Protein AF-A0A4V3GLX7-F1 (afdb_monomer)

Mean predicted aligned error: 15.43 Å

Organism: NCBI:txid1539049

Secondary structure (DSSP, 8-state):
-------------------------------PPP--------------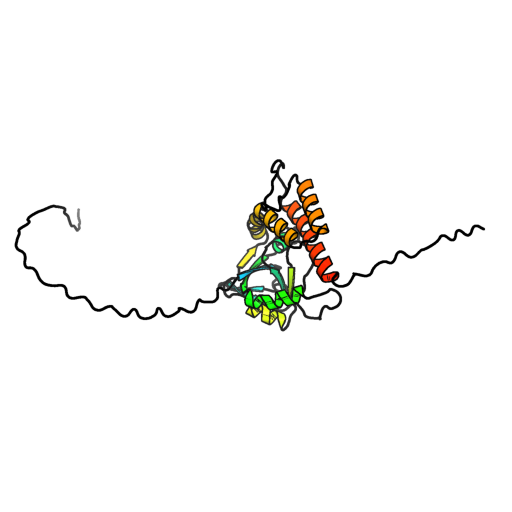---EEEEEEEE-SSTTT-SEEE-TT-PEEE-SS-EEEEESSSHHHHHHHTSTT---EEEEEEEEHHHHHHHHHHHHT--TTS--TTS-EE--TTSSS-EEEE-TTHHHHHHHHHBPTT--EEEEHHHHHHHHHHHHTSHHHHHHHHHHHHTT--HHHHHHHHHHHHHTT--EETTTTEE-----SS--HHHHHHHHHHHHHHHHHHHHHHSS-----------------

pLDDT: mean 72.89, std 21.92, range [29.55, 97.44]

Radius of gyration: 33.25 Å; Cα contacts (8 Å, |Δi|>4): 356; chains: 1; bounding box: 129×90×66 Å

Sequence (277 aa):
MQQHAHAAAGGESRSVADAVSRQRGGIAVQRRAPVAQMAPLALVPSTPVVQLLKIYRVQDNDAEKKRLTISDTGDVTVNKGPLNISIGVPDHALYYAAGARGNFDVVEFEVDDDKYKEIAEAVASQSDKERAEGTPTFNDATKPGHKIEIPEGPWLEKFKAAIVAGTGKVTGGPAFAEKAGAIAFSEKAVLSFVSQIFDFGDKAADRQVAKALKENGLEYDEDSGKFVNESATKVDWKELKARLWQIHNNYIDKNLRGAEGGGKVDKKHASKKKDKK

Solvent-accessible surface area (backbone atoms only — not comparable to full-atom values): 16941 Å² total; per-residue (Å²): 135,88,80,90,81,91,80,91,83,83,91,81,88,90,80,84,88,87,86,87,83,88,86,88,88,81,94,76,82,92,75,82,77,80,83,77,79,77,73,79,78,74,80,72,78,76,71,80,82,78,51,73,39,43,36,35,27,71,35,55,74,51,74,90,65,34,45,64,47,65,48,97,70,8,35,72,43,78,43,87,63,66,46,62,37,24,51,74,51,62,50,36,48,38,60,56,30,69,37,95,86,56,80,29,34,35,39,36,32,36,26,35,39,82,58,39,42,63,57,54,50,55,38,69,70,40,33,81,89,69,61,63,86,78,54,48,37,79,50,61,65,92,48,50,49,58,32,35,34,35,31,64,58,73,63,39,54,48,52,57,74,16,49,44,78,47,46,31,43,80,35,53,14,64,65,41,26,59,60,50,43,62,53,61,41,26,71,69,43,43,50,56,49,51,52,58,53,51,74,68,72,45,71,70,52,44,52,51,49,54,50,56,36,46,78,52,46,34,43,77,38,81,92,78,70,41,76,77,40,81,84,38,79,79,66,59,43,58,62,52,45,54,54,50,34,49,48,48,29,51,50,52,49,48,53,39,58,42,84,74,67,92,69,80,78,75,89,72,82,87,76,86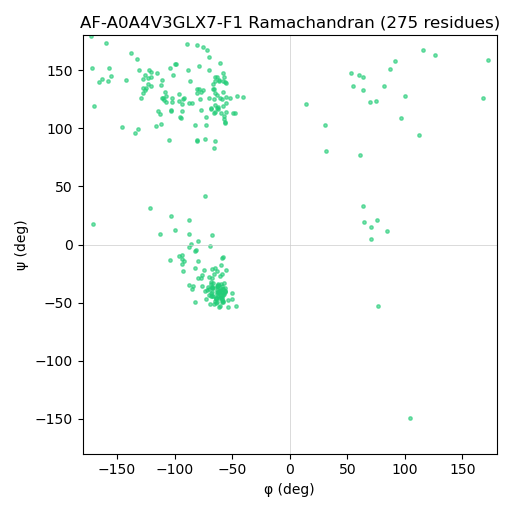,80,85,82,87,131

Foldseek 3Di:
DDDDDDDDDYDDDDDDDDDDDDDDDDDDDDDDDDDPDDDPDPPPPPDPDFDKKKKKDWFDPPPVGDQWDADPLRFIDGHDWKDKIFIRACQQVLVVLVDPPDWIKMKMFIFGCVLCVVLVVQALQAAPVPDDPQHKYQDDLLGFGRMIIHGPDPRVVSRSVRTDGSGIDIDISVRCNVVRVCVCLDPVNLLVLLLVQVVLVDPVLVVQLQVLQVVQVWHADNVVSDTDGPPGDDGRSSVSSSSNSNSSSVSSNCVSHPPDDPDPPPPDDDDDDDDDD

Structure (mmCIF, N/CA/C/O backbone):
data_AF-A0A4V3GLX7-F1
#
_entry.id   AF-A0A4V3GLX7-F1
#
loop_
_atom_site.group_PDB
_atom_site.id
_atom_site.type_symbol
_atom_site.label_atom_id
_atom_site.label_alt_id
_atom_site.label_comp_id
_atom_site.label_asym_id
_atom_site.label_entity_id
_atom_site.label_seq_id
_atom_site.pdbx_PDB_ins_code
_atom_site.Cartn_x
_atom_site.Cartn_y
_atom_site.Cartn_z
_atom_site.occupancy
_atom_site.B_iso_or_equiv
_atom_site.auth_seq_id
_atom_site.auth_comp_id
_atom_site.auth_asym_id
_atom_site.auth_atom_id
_atom_site.pdbx_PDB_model_num
ATOM 1 N N . MET A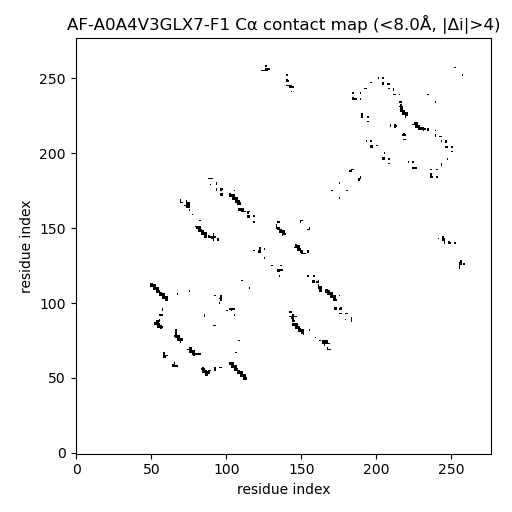 1 1 ? -50.436 -62.211 8.202 1.00 38.94 1 MET A N 1
ATOM 2 C CA . MET A 1 1 ? -50.549 -61.201 9.275 1.00 38.94 1 MET A CA 1
ATOM 3 C C . MET A 1 1 ? -49.968 -59.909 8.705 1.00 38.94 1 MET A C 1
ATOM 5 O O . MET A 1 1 ? -48.786 -59.905 8.415 1.00 38.94 1 MET A O 1
ATOM 9 N N . GLN A 1 2 ? -50.804 -59.040 8.114 1.00 35.97 2 GLN A N 1
ATOM 10 C CA . GLN A 1 2 ? -51.507 -57.907 8.767 1.00 35.97 2 GLN A CA 1
ATOM 11 C C . GLN A 1 2 ? -50.522 -56.742 9.052 1.00 35.97 2 GLN A C 1
ATOM 13 O O . GLN A 1 2 ? -49.533 -57.005 9.715 1.00 35.97 2 GLN A O 1
ATOM 18 N N . GLN A 1 3 ? -50.659 -55.476 8.612 1.00 37.22 3 GLN A N 1
ATOM 19 C CA . GLN A 1 3 ? -51.726 -54.645 7.999 1.00 37.22 3 GLN A CA 1
ATOM 20 C C . GLN A 1 3 ? -51.088 -53.370 7.351 1.00 37.22 3 GLN A C 1
ATOM 22 O O . GLN A 1 3 ? -50.053 -52.935 7.839 1.00 37.22 3 GLN A O 1
ATOM 27 N N . HIS A 1 4 ? -51.576 -52.896 6.182 1.00 33.69 4 HIS A N 1
ATOM 28 C CA . HIS A 1 4 ? -52.267 -51.598 5.874 1.00 33.69 4 HIS A CA 1
ATOM 29 C C . HIS A 1 4 ? -51.466 -50.276 6.077 1.00 33.69 4 HIS A C 1
ATOM 31 O O . HIS A 1 4 ? -50.718 -50.176 7.032 1.00 33.69 4 HIS A O 1
ATOM 37 N N . ALA A 1 5 ? -51.575 -49.184 5.290 1.00 39.84 5 ALA A N 1
ATOM 38 C CA . ALA A 1 5 ? -52.533 -48.721 4.266 1.00 39.84 5 ALA A CA 1
ATOM 39 C C . ALA A 1 5 ? -52.044 -47.433 3.520 1.00 39.84 5 ALA A C 1
ATOM 41 O O . ALA A 1 5 ? -51.372 -46.619 4.139 1.00 39.84 5 ALA A O 1
ATOM 42 N N . HIS A 1 6 ? -52.500 -47.273 2.254 1.00 35.28 6 HIS A N 1
ATOM 43 C CA . HIS A 1 6 ? -53.038 -46.084 1.512 1.00 35.28 6 HIS A CA 1
ATOM 44 C C . HIS A 1 6 ? -52.270 -44.735 1.405 1.00 35.28 6 HIS A C 1
ATOM 46 O O . HIS A 1 6 ? -51.604 -44.337 2.343 1.00 35.28 6 HIS A O 1
ATOM 52 N N . ALA A 1 7 ? -52.337 -43.913 0.332 1.00 33.16 7 ALA A N 1
ATOM 53 C CA . ALA A 1 7 ? -53.186 -43.745 -0.882 1.00 33.16 7 ALA A CA 1
ATOM 54 C C . ALA A 1 7 ? -52.382 -42.951 -1.972 1.00 33.16 7 ALA A C 1
ATOM 56 O O . ALA A 1 7 ? -51.519 -42.168 -1.593 1.00 33.16 7 ALA A O 1
ATOM 57 N N . ALA A 1 8 ? -52.425 -43.238 -3.293 1.00 34.62 8 ALA A N 1
ATOM 58 C CA . ALA A 1 8 ? -53.364 -42.817 -4.381 1.00 34.62 8 ALA A CA 1
ATOM 59 C C . ALA A 1 8 ? -53.538 -41.277 -4.536 1.00 34.62 8 ALA A C 1
ATOM 61 O O . ALA A 1 8 ? -53.683 -40.610 -3.523 1.00 34.62 8 ALA A O 1
ATOM 62 N N . ALA A 1 9 ? -53.554 -40.606 -5.705 1.00 33.78 9 ALA A N 1
ATOM 63 C CA . ALA A 1 9 ? -53.923 -40.922 -7.104 1.00 33.78 9 ALA A CA 1
ATOM 64 C C . ALA A 1 9 ? -53.190 -39.948 -8.088 1.00 33.78 9 ALA A C 1
ATOM 66 O O . ALA A 1 9 ? -52.759 -38.887 -7.650 1.00 33.78 9 ALA A O 1
ATOM 67 N N . GLY A 1 10 ? -52.863 -40.280 -9.351 1.00 30.50 10 GLY A N 1
ATOM 68 C CA . GLY A 1 10 ? -53.732 -40.334 -10.558 1.00 30.50 10 GLY A CA 1
ATOM 69 C C . GLY A 1 10 ? -53.600 -39.010 -11.352 1.00 30.50 10 GLY A C 1
ATOM 70 O O . GLY A 1 10 ? -53.900 -37.970 -10.786 1.00 30.50 10 GLY A O 1
ATOM 71 N N . GLY A 1 11 ? -52.970 -38.923 -12.539 1.00 29.55 11 GLY A N 1
ATOM 72 C CA . GLY A 1 11 ? -53.444 -39.376 -13.873 1.00 29.55 11 GLY A CA 1
ATOM 73 C C . GLY A 1 11 ? -54.389 -38.310 -14.478 1.00 29.55 11 GLY A C 1
ATOM 74 O O . GLY A 1 11 ? -55.203 -37.787 -13.737 1.00 29.55 11 GLY A O 1
ATOM 75 N N . GLU A 1 12 ? -54.413 -37.854 -15.735 1.00 32.44 12 GLU A N 1
ATOM 76 C CA . GLU A 1 12 ? -53.854 -38.154 -17.066 1.00 32.44 12 GLU A CA 1
ATOM 77 C C . GLU A 1 12 ? -54.117 -36.876 -17.925 1.00 32.44 12 GLU A C 1
ATOM 79 O O . GLU A 1 12 ? -55.068 -36.147 -17.662 1.00 32.44 12 GLU A O 1
ATOM 84 N N . SER A 1 13 ? -53.207 -36.397 -18.779 1.00 36.03 13 SER A N 1
ATOM 85 C CA . SER A 1 13 ? -53.064 -36.660 -20.231 1.00 36.03 13 SER A CA 1
ATOM 86 C C . SER A 1 13 ? -54.207 -36.202 -21.169 1.00 36.03 13 SER A C 1
ATOM 88 O O . SER A 1 13 ? -55.345 -36.625 -21.014 1.00 36.03 13 SER A O 1
ATOM 90 N N . ARG A 1 14 ? -53.786 -35.542 -22.274 1.00 32.75 14 ARG A N 1
ATOM 91 C CA . ARG A 1 14 ? -54.417 -35.380 -23.619 1.00 32.75 14 ARG A CA 1
ATOM 92 C C . ARG A 1 14 ? -55.399 -34.211 -23.820 1.00 32.75 14 ARG A C 1
ATOM 94 O O . ARG A 1 14 ? -56.139 -33.868 -22.920 1.00 32.75 14 ARG A O 1
ATOM 101 N N . SER A 1 15 ? -55.587 -33.621 -25.005 1.00 37.00 15 SER A N 1
ATOM 102 C CA . SER A 1 15 ? -54.815 -33.369 -26.242 1.00 37.00 15 SER A CA 1
ATOM 103 C C . SER A 1 15 ? -55.844 -32.887 -27.284 1.00 37.00 15 SER A C 1
ATOM 105 O O . SER A 1 15 ? -56.762 -33.643 -27.574 1.00 37.00 15 SER A O 1
ATOM 107 N N . VAL A 1 16 ? -55.587 -31.721 -27.893 1.00 34.88 16 VAL A N 1
ATOM 108 C CA . VAL A 1 16 ? -55.848 -31.355 -29.308 1.00 34.88 16 VAL A CA 1
ATOM 109 C C . VAL A 1 16 ? -57.300 -31.177 -29.811 1.00 34.88 16 VAL A C 1
ATOM 111 O O . VAL A 1 16 ? -58.060 -32.132 -29.860 1.00 34.88 16 VAL A O 1
ATOM 114 N N . ALA A 1 17 ? -57.533 -29.958 -30.342 1.00 32.88 17 ALA A N 1
ATOM 115 C CA . ALA A 1 17 ? -58.449 -29.519 -31.421 1.00 32.88 17 ALA A CA 1
ATOM 116 C C . ALA A 1 17 ? -59.965 -29.769 -31.230 1.00 32.88 17 ALA A C 1
ATOM 118 O O . ALA A 1 17 ? -60.384 -30.737 -30.624 1.00 32.88 17 ALA A O 1
ATOM 119 N N . ASP A 1 18 ? -60.889 -28.928 -31.688 1.00 35.81 18 ASP A N 1
ATOM 120 C CA . ASP A 1 18 ? -60.954 -28.210 -32.958 1.00 35.81 18 ASP A CA 1
ATOM 121 C C . ASP A 1 18 ? -62.137 -27.213 -32.926 1.00 35.81 18 ASP A C 1
ATOM 123 O O . ASP A 1 18 ? -62.923 -27.212 -31.978 1.00 35.81 18 ASP A O 1
ATOM 127 N N . ALA A 1 19 ? -62.307 -26.478 -34.029 1.00 32.53 19 ALA A N 1
ATOM 128 C CA . ALA A 1 19 ? -63.546 -25.856 -34.530 1.00 32.53 19 ALA A CA 1
ATOM 129 C C . ALA A 1 19 ? -63.650 -24.313 -34.535 1.00 32.53 19 ALA A C 1
ATOM 131 O O . ALA A 1 19 ? -64.113 -23.634 -33.620 1.00 32.53 19 ALA A O 1
ATOM 132 N N . VAL A 1 20 ? -63.298 -23.808 -35.717 1.00 38.19 20 VAL A N 1
ATOM 133 C CA . VAL A 1 20 ? -63.614 -22.527 -36.361 1.00 38.19 20 VAL A CA 1
ATOM 134 C C . VAL A 1 20 ? -65.119 -22.371 -36.644 1.00 38.19 20 VAL A C 1
ATOM 136 O O . VAL A 1 20 ? -65.740 -23.304 -37.144 1.00 38.19 20 VAL A O 1
ATOM 139 N N . SER A 1 21 ? -65.674 -21.156 -36.519 1.00 36.16 21 SER A N 1
ATOM 140 C CA . SER A 1 21 ? -66.692 -20.676 -37.473 1.00 36.16 21 SER A CA 1
ATOM 141 C C . SER A 1 21 ? -66.776 -19.144 -37.566 1.00 36.16 21 SER A C 1
ATOM 143 O O . SER A 1 21 ? -66.558 -18.413 -36.607 1.00 36.16 21 SER A O 1
ATOM 145 N N . ARG A 1 22 ? -67.051 -18.705 -38.796 1.00 36.00 22 ARG A N 1
ATOM 146 C CA . ARG A 1 22 ? -67.051 -17.354 -39.393 1.00 36.00 22 ARG A CA 1
ATOM 147 C C . ARG A 1 22 ? -68.260 -16.533 -38.866 1.00 36.00 22 ARG A C 1
ATOM 149 O O . ARG A 1 22 ? -69.187 -17.121 -38.335 1.00 36.00 22 ARG A O 1
ATOM 156 N N . GLN A 1 23 ? -68.416 -15.212 -39.019 1.00 34.69 23 GLN A N 1
ATOM 157 C CA . GLN A 1 23 ? -68.341 -14.414 -40.248 1.00 34.69 23 GLN A CA 1
ATOM 158 C C . GLN A 1 23 ? -68.786 -12.946 -39.959 1.00 34.69 23 GLN A C 1
ATOM 160 O O . GLN A 1 23 ? -69.626 -12.728 -39.092 1.00 34.69 23 GLN A O 1
ATOM 165 N N . ARG A 1 24 ? -68.359 -12.019 -40.838 1.00 32.38 24 ARG A N 1
ATOM 166 C CA . ARG A 1 24 ? -68.982 -10.734 -41.271 1.00 32.38 24 ARG A CA 1
ATOM 167 C C . ARG A 1 24 ? -68.484 -9.419 -40.661 1.00 32.38 24 ARG A C 1
ATOM 169 O O . ARG A 1 24 ? -68.398 -9.235 -39.458 1.00 32.38 24 ARG A O 1
ATOM 176 N N . GLY A 1 25 ? -68.158 -8.510 -41.583 1.00 31.38 25 GLY A N 1
ATOM 177 C CA . GLY A 1 25 ? -67.563 -7.207 -41.332 1.00 31.38 25 GLY A CA 1
ATOM 178 C C . GLY A 1 25 ? -68.557 -6.074 -41.097 1.00 31.38 25 GLY A C 1
ATOM 179 O O . GLY A 1 25 ? -69.762 -6.205 -41.297 1.00 31.38 25 GLY A O 1
ATOM 180 N N . GLY A 1 26 ? -67.980 -4.938 -40.722 1.00 30.39 26 GLY A N 1
ATOM 181 C CA . GLY A 1 26 ? -68.617 -3.636 -40.594 1.00 30.39 26 GLY A CA 1
ATOM 182 C C . GLY A 1 26 ? -67.525 -2.590 -40.379 1.00 30.39 26 GLY A C 1
ATOM 183 O O . GLY A 1 26 ? -66.739 -2.690 -39.443 1.00 30.39 26 GLY A O 1
ATOM 184 N N . ILE A 1 27 ? -67.431 -1.635 -41.298 1.00 40.31 27 ILE A N 1
ATOM 185 C CA . ILE A 1 27 ? -66.492 -0.510 -41.272 1.00 40.31 27 ILE A CA 1
ATOM 186 C C . ILE A 1 27 ? -66.910 0.448 -40.146 1.00 40.31 27 ILE A C 1
ATOM 188 O O . ILE A 1 27 ? -68.046 0.914 -40.146 1.00 40.31 27 ILE A O 1
ATOM 192 N N . ALA A 1 28 ? -66.001 0.786 -39.225 1.00 34.62 28 ALA A N 1
ATOM 193 C CA . ALA A 1 28 ? -66.187 1.892 -38.282 1.00 34.62 28 ALA A CA 1
ATOM 194 C C . ALA A 1 28 ? -64.856 2.606 -37.971 1.00 34.62 28 ALA A C 1
ATOM 196 O O . ALA A 1 28 ? -64.016 2.129 -37.216 1.00 34.62 28 ALA A O 1
ATOM 197 N N . VAL A 1 29 ? -64.697 3.746 -38.644 1.00 35.97 29 VAL A N 1
ATOM 198 C CA . VAL A 1 29 ? -64.038 5.010 -38.272 1.00 35.97 29 VAL A CA 1
ATOM 199 C C . VAL A 1 29 ? -63.120 5.011 -37.034 1.00 35.97 29 VAL A C 1
ATOM 201 O O . VAL A 1 29 ? -63.549 4.823 -35.898 1.00 35.97 29 VAL A O 1
ATOM 204 N N . GLN A 1 30 ? -61.856 5.373 -37.288 1.00 44.19 30 GLN A N 1
ATOM 205 C CA . GLN A 1 30 ? -60.816 5.713 -36.314 1.00 44.19 30 GLN A CA 1
ATOM 206 C C . GLN A 1 30 ? -61.311 6.670 -35.217 1.00 44.19 30 GLN A C 1
ATOM 208 O O . GLN A 1 30 ? -61.754 7.784 -35.498 1.00 44.19 30 GLN A O 1
ATOM 213 N N . ARG A 1 31 ? -61.098 6.292 -33.954 1.00 36.47 31 ARG A N 1
ATOM 214 C CA . ARG A 1 31 ? -60.978 7.234 -32.835 1.00 36.47 31 ARG A CA 1
ATOM 215 C C . ARG A 1 31 ? -59.555 7.145 -32.296 1.00 36.47 31 ARG A C 1
ATOM 217 O O . ARG A 1 31 ? -59.139 6.095 -31.818 1.00 36.47 31 ARG A O 1
ATOM 224 N N . ARG A 1 32 ? -58.800 8.240 -32.426 1.00 38.03 32 ARG A N 1
ATOM 225 C CA . ARG A 1 32 ? -57.478 8.400 -31.806 1.00 38.03 32 ARG A CA 1
ATOM 226 C C . ARG A 1 32 ? -57.624 8.249 -30.290 1.00 38.03 32 ARG A C 1
ATOM 228 O O . ARG A 1 32 ? -58.422 8.962 -29.685 1.00 38.03 32 ARG A O 1
ATOM 235 N N . ALA A 1 33 ? -56.857 7.338 -29.698 1.00 37.16 33 ALA A N 1
ATOM 236 C CA . ALA A 1 33 ? -56.659 7.307 -28.256 1.00 37.16 33 ALA A CA 1
ATOM 237 C C . ALA A 1 33 ? -55.917 8.587 -27.811 1.00 37.16 33 ALA A C 1
ATOM 239 O O . ALA A 1 33 ? -55.069 9.082 -28.564 1.00 37.16 33 ALA A O 1
ATOM 240 N N . PRO A 1 34 ? -56.230 9.150 -26.632 1.00 40.28 34 PRO A N 1
ATOM 241 C CA . PRO A 1 34 ? -55.536 10.323 -26.121 1.00 40.28 34 PRO A CA 1
ATOM 242 C C . PRO A 1 34 ? -54.078 9.981 -25.797 1.00 40.28 34 PRO A C 1
ATOM 244 O O . PRO A 1 34 ? -53.778 8.923 -25.246 1.00 40.28 34 PRO A O 1
ATOM 247 N N . VAL A 1 35 ? -53.177 10.897 -26.152 1.00 40.00 35 VAL A N 1
ATOM 248 C CA . VAL A 1 35 ? -51.758 10.852 -25.787 1.00 40.00 35 VAL A CA 1
ATOM 249 C C . VAL A 1 35 ? -51.673 10.853 -24.263 1.00 40.00 35 VAL A C 1
ATOM 251 O O . VAL A 1 35 ? -52.041 11.837 -23.623 1.00 40.00 35 VAL A O 1
ATOM 254 N N . ALA A 1 36 ? -51.216 9.746 -23.679 1.00 40.59 36 ALA A N 1
ATOM 255 C CA . ALA A 1 36 ? -50.865 9.710 -22.271 1.00 40.59 36 ALA A CA 1
ATOM 256 C C . ALA A 1 36 ? -49.716 10.703 -22.046 1.00 40.59 36 ALA A C 1
ATOM 258 O O . ALA A 1 36 ? -48.633 10.548 -22.612 1.00 40.59 36 ALA A O 1
ATOM 259 N N . GLN A 1 37 ? -49.968 11.743 -21.249 1.00 37.56 37 GLN A N 1
ATOM 260 C CA . GLN A 1 37 ? -48.925 12.594 -20.687 1.00 37.56 37 GLN A CA 1
ATOM 261 C C . GLN A 1 37 ? -47.960 11.692 -19.912 1.00 37.56 37 GLN A C 1
ATOM 263 O O . GLN A 1 37 ? -48.294 11.193 -18.839 1.00 37.56 37 GLN A O 1
ATOM 268 N N . MET A 1 38 ? -46.775 11.447 -20.474 1.00 36.50 38 MET A N 1
ATOM 269 C CA . MET A 1 38 ? -45.684 10.837 -19.726 1.00 36.50 38 MET A CA 1
ATOM 270 C C . MET A 1 38 ? -45.288 11.820 -18.628 1.00 36.50 38 MET A C 1
ATOM 272 O O . MET A 1 38 ? -44.825 12.926 -18.910 1.00 36.50 38 MET A O 1
ATOM 276 N N . ALA A 1 39 ? -45.512 11.424 -17.377 1.00 42.69 39 ALA A N 1
ATOM 277 C CA . ALA A 1 39 ? -44.93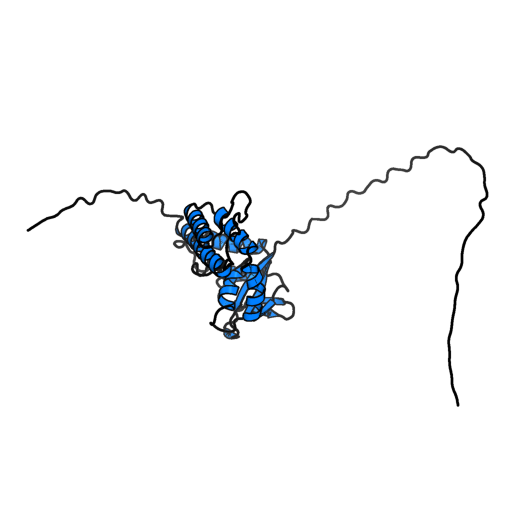8 12.112 -16.235 1.00 42.69 39 ALA A CA 1
ATOM 278 C C . ALA A 1 39 ? -43.407 12.163 -16.407 1.00 42.69 39 ALA A C 1
ATOM 280 O O . ALA A 1 39 ? -42.822 11.171 -16.859 1.00 42.69 39 ALA A O 1
ATOM 281 N N . PRO A 1 40 ? -42.743 13.285 -16.080 1.00 40.81 40 PRO A N 1
ATOM 282 C CA . PRO A 1 40 ? -41.292 13.332 -16.113 1.00 40.81 40 PRO A CA 1
ATOM 283 C C . PRO A 1 40 ? -40.752 12.286 -15.134 1.00 40.81 40 PRO A C 1
ATOM 285 O O . PRO A 1 40 ? -41.141 12.261 -13.966 1.00 40.81 40 PRO A O 1
ATOM 288 N N . LEU A 1 41 ? -39.877 11.409 -15.635 1.00 40.69 41 LEU A N 1
ATOM 289 C CA . LEU A 1 41 ? -39.054 10.530 -14.812 1.00 40.69 41 LEU A CA 1
ATOM 290 C C . LEU A 1 41 ? -38.391 11.398 -13.743 1.00 40.69 41 LEU A C 1
ATOM 292 O O . LEU A 1 41 ? -37.589 12.276 -14.064 1.00 40.69 41 LEU A O 1
ATOM 296 N N . ALA A 1 42 ? -38.768 11.184 -12.483 1.00 47.38 42 ALA A N 1
ATOM 297 C CA . ALA A 1 42 ? -38.068 11.787 -11.367 1.00 47.38 42 ALA A CA 1
ATOM 298 C C . ALA A 1 42 ? -36.596 11.380 -11.488 1.00 47.38 42 ALA A C 1
ATOM 300 O O . ALA A 1 42 ? -36.289 10.187 -11.555 1.00 47.38 42 ALA A O 1
ATOM 301 N N . LEU A 1 43 ? -35.704 12.371 -11.571 1.00 41.59 43 LEU A N 1
ATOM 302 C CA . LEU A 1 43 ? -34.270 12.152 -11.451 1.00 41.59 43 LEU A CA 1
ATOM 303 C C . LEU A 1 43 ? -34.054 11.451 -10.107 1.00 41.59 43 LEU A C 1
ATOM 305 O O . LEU A 1 43 ? -34.175 12.073 -9.052 1.00 41.59 43 LEU A O 1
ATOM 309 N N . VAL A 1 44 ? -33.790 10.146 -10.138 1.00 49.62 44 VAL A N 1
ATOM 310 C CA . VAL A 1 44 ? -33.252 9.447 -8.976 1.00 49.62 44 VAL A CA 1
ATOM 311 C C . VAL A 1 44 ? -31.902 10.118 -8.725 1.00 49.62 44 VAL A C 1
ATOM 313 O O . VAL A 1 44 ? -31.077 10.112 -9.644 1.00 49.62 44 VAL A O 1
ATOM 316 N N . PRO A 1 45 ? -31.666 10.765 -7.570 1.00 45.16 45 PRO A N 1
ATOM 317 C CA . PRO A 1 45 ? -30.348 11.305 -7.290 1.00 45.16 45 PRO A CA 1
ATOM 318 C C . PRO A 1 45 ? -29.373 10.131 -7.349 1.00 45.16 45 PRO A C 1
ATOM 320 O O . PRO A 1 45 ? -29.540 9.143 -6.634 1.00 45.16 45 PRO A O 1
ATOM 323 N N . SER A 1 46 ? -28.408 10.204 -8.264 1.00 53.50 46 SER A N 1
ATOM 324 C CA . SER A 1 46 ? -27.324 9.236 -8.350 1.00 53.50 46 SER A CA 1
ATOM 325 C C . SER A 1 46 ? -26.626 9.223 -6.998 1.00 53.50 46 SER A C 1
ATOM 327 O O . SER A 1 46 ? -26.013 10.222 -6.619 1.00 53.50 46 SER A O 1
ATOM 329 N N . THR A 1 47 ? -26.760 8.127 -6.252 1.00 52.38 47 THR A N 1
ATOM 330 C CA . THR A 1 47 ? -25.990 7.914 -5.029 1.00 52.38 47 THR A CA 1
ATOM 331 C C . THR A 1 47 ? -24.517 8.127 -5.382 1.00 52.38 47 THR A C 1
ATOM 333 O O . THR A 1 47 ? -24.064 7.519 -6.359 1.00 52.38 47 THR A O 1
ATOM 336 N N . PRO A 1 48 ? -23.776 9.003 -4.681 1.00 57.03 48 PRO A N 1
ATOM 337 C CA . PRO A 1 48 ? -22.355 9.167 -4.951 1.00 57.03 48 PRO A CA 1
ATOM 338 C C . PRO A 1 48 ? -21.682 7.796 -4.844 1.00 57.03 48 PRO A C 1
ATOM 340 O O . PRO A 1 48 ? -21.889 7.063 -3.875 1.00 57.03 48 PRO A O 1
ATOM 343 N N . VAL A 1 49 ? -20.949 7.416 -5.890 1.00 61.19 49 VAL A N 1
ATOM 344 C CA . VAL A 1 49 ? -20.181 6.171 -5.903 1.00 61.19 49 VAL A CA 1
ATOM 345 C C . VAL A 1 49 ? -18.996 6.387 -4.974 1.00 61.19 49 VAL A C 1
ATOM 347 O O . VAL A 1 49 ? -18.048 7.074 -5.342 1.00 61.19 49 VAL A O 1
ATOM 350 N N . VAL A 1 50 ? -19.072 5.830 -3.768 1.00 70.31 50 VAL A N 1
ATOM 351 C CA . VAL A 1 50 ? -17.955 5.844 -2.822 1.00 70.31 50 VAL A CA 1
ATOM 352 C C . VAL A 1 50 ? -16.853 4.953 -3.389 1.00 70.31 50 VAL A C 1
ATOM 354 O O . VAL A 1 50 ? -17.061 3.753 -3.585 1.00 70.31 50 VAL A O 1
ATOM 357 N N . GLN A 1 51 ? -15.693 5.537 -3.683 1.00 83.75 51 GLN A N 1
ATOM 358 C CA . GLN A 1 51 ? -14.499 4.765 -4.010 1.00 83.75 51 GLN A CA 1
ATOM 359 C C . GLN A 1 51 ? -13.881 4.249 -2.711 1.00 83.75 51 GLN A C 1
ATOM 361 O O . GLN A 1 51 ? -13.774 4.979 -1.727 1.00 83.75 51 GLN A O 1
ATOM 366 N N . LEU A 1 52 ? -13.516 2.968 -2.697 1.00 90.56 52 LEU A N 1
ATOM 367 C CA . LEU A 1 52 ? -12.990 2.302 -1.511 1.00 90.56 52 LEU A CA 1
ATOM 368 C C . LEU A 1 52 ? -11.506 2.020 -1.699 1.00 90.56 52 LEU A C 1
ATOM 370 O O . LEU A 1 52 ? -11.102 1.349 -2.652 1.00 90.56 52 LEU A O 1
ATOM 374 N N . LEU A 1 53 ? -10.695 2.508 -0.764 1.00 90.75 53 LEU A N 1
ATOM 375 C CA . LEU A 1 53 ? -9.280 2.185 -0.696 1.00 90.75 53 LEU A CA 1
ATOM 376 C C . LEU A 1 53 ? -9.062 1.052 0.291 1.00 90.75 53 LEU A C 1
ATOM 378 O O . LEU A 1 53 ? -9.472 1.113 1.451 1.00 90.75 53 LEU A O 1
ATOM 382 N N . LYS A 1 54 ? -8.343 0.027 -0.158 1.00 93.44 54 LYS A N 1
ATOM 383 C CA . LYS A 1 54 ? -7.981 -1.085 0.707 1.00 93.44 54 LYS A CA 1
ATOM 384 C C . LYS A 1 54 ? -6.773 -0.735 1.569 1.00 93.44 54 LYS A C 1
ATOM 386 O O . LYS A 1 54 ? -5.742 -0.295 1.061 1.00 93.44 54 LYS A O 1
ATOM 391 N N . ILE A 1 55 ? -6.897 -0.974 2.866 1.00 94.56 55 ILE A N 1
ATOM 392 C CA . ILE A 1 55 ? -5.874 -0.737 3.877 1.00 94.56 55 ILE A CA 1
ATOM 393 C C . ILE A 1 55 ? -5.362 -2.068 4.413 1.00 94.56 55 ILE A C 1
ATOM 395 O O . ILE A 1 55 ? -6.122 -3.012 4.628 1.00 94.56 55 ILE A O 1
ATOM 399 N N . TYR A 1 56 ? -4.058 -2.120 4.659 1.00 93.75 56 TYR A N 1
ATOM 400 C CA . TYR A 1 56 ? -3.369 -3.250 5.259 1.00 93.75 56 TYR A CA 1
ATOM 401 C C . TYR A 1 56 ? -2.592 -2.779 6.480 1.00 93.75 56 TYR A C 1
ATOM 403 O O . TYR A 1 56 ? -1.832 -1.814 6.416 1.00 93.75 56 TYR A O 1
ATOM 411 N N . ARG A 1 57 ? -2.713 -3.490 7.595 1.00 92.50 57 ARG A N 1
ATOM 412 C CA . ARG A 1 57 ? -1.867 -3.284 8.766 1.00 92.50 57 ARG A CA 1
ATOM 413 C C . ARG A 1 57 ? -1.275 -4.604 9.218 1.00 92.50 57 ARG A C 1
ATOM 415 O O . ARG A 1 57 ? -1.997 -5.539 9.533 1.00 92.50 57 ARG A O 1
ATOM 422 N N . VAL A 1 58 ? 0.045 -4.631 9.341 1.00 90.12 58 VAL A N 1
ATOM 423 C CA . VAL A 1 58 ? 0.751 -5.696 10.055 1.00 90.12 58 VAL A CA 1
ATOM 424 C C . VAL A 1 58 ? 0.607 -5.425 11.548 1.00 90.12 58 VAL A C 1
ATOM 426 O O . VAL A 1 58 ? 0.930 -4.326 12.010 1.00 90.12 58 VAL A O 1
ATOM 429 N N . GLN A 1 59 ? 0.105 -6.397 12.299 1.00 88.50 59 GLN A N 1
ATOM 430 C CA . GLN A 1 59 ? -0.036 -6.292 13.744 1.00 88.50 59 GLN A CA 1
ATOM 431 C C . GLN A 1 59 ? 0.644 -7.452 14.459 1.00 88.50 59 GLN A C 1
ATOM 433 O O . GLN A 1 59 ? 0.673 -8.580 13.973 1.00 88.50 59 GLN A O 1
ATOM 438 N N . ASP A 1 60 ? 1.183 -7.143 15.633 1.00 83.19 60 ASP A N 1
ATOM 439 C CA . ASP A 1 60 ? 1.685 -8.139 16.570 1.00 83.19 60 ASP A CA 1
ATOM 440 C C . ASP A 1 60 ? 0.514 -8.927 17.175 1.00 83.19 60 ASP A C 1
ATOM 442 O O . ASP A 1 60 ? -0.596 -8.406 17.337 1.00 83.19 60 ASP A O 1
ATOM 446 N N . ASN A 1 61 ? 0.775 -10.183 17.519 1.00 76.81 61 ASN A N 1
ATOM 447 C CA . ASN A 1 61 ? -0.193 -11.039 18.191 1.00 76.81 61 ASN A CA 1
ATOM 448 C C . ASN A 1 61 ? -0.270 -10.742 19.696 1.00 76.81 61 ASN A C 1
ATOM 450 O O . ASN A 1 61 ? -1.251 -11.122 20.337 1.00 76.81 61 ASN A O 1
ATOM 454 N N . ASP A 1 62 ? 0.704 -10.007 20.239 1.00 82.56 62 ASP A N 1
ATOM 455 C CA . ASP A 1 62 ? 0.671 -9.423 21.578 1.00 82.56 62 ASP A CA 1
ATOM 456 C C . ASP A 1 62 ? -0.468 -8.396 21.719 1.00 82.56 62 ASP A C 1
ATOM 458 O O . ASP A 1 62 ? -0.490 -7.355 21.054 1.00 82.56 62 ASP A O 1
ATOM 462 N N . ALA A 1 63 ? -1.412 -8.686 22.619 1.00 80.62 63 ALA A N 1
ATOM 463 C CA . ALA A 1 63 ? -2.605 -7.881 22.854 1.00 80.62 63 ALA A CA 1
ATOM 464 C C . ALA A 1 63 ? -2.293 -6.424 23.238 1.00 80.62 63 ALA A C 1
ATOM 466 O O . ALA A 1 63 ? -3.024 -5.526 22.823 1.00 80.62 63 ALA A O 1
ATOM 467 N N . GLU A 1 64 ? -1.196 -6.159 23.955 1.00 82.19 64 GLU A N 1
ATOM 468 C CA . GLU A 1 64 ? -0.823 -4.798 24.377 1.00 82.19 64 GLU A CA 1
ATOM 469 C C . GLU A 1 64 ? -0.273 -3.953 23.215 1.00 82.19 64 GLU A C 1
ATOM 471 O O . GLU A 1 64 ? -0.306 -2.714 23.226 1.00 82.19 64 GLU A O 1
ATOM 476 N N . LYS A 1 65 ? 0.217 -4.624 22.168 1.00 83.44 65 LYS A N 1
ATOM 477 C CA . LYS A 1 65 ? 0.780 -3.995 20.968 1.00 83.44 65 LYS A CA 1
ATOM 478 C C . LYS A 1 65 ? -0.231 -3.867 19.828 1.00 83.44 65 LYS A C 1
ATOM 480 O O . LYS A 1 65 ? 0.040 -3.158 18.851 1.00 83.44 65 LYS A O 1
ATOM 485 N N . LYS A 1 66 ? -1.407 -4.496 19.939 1.00 88.94 66 LYS A N 1
ATOM 486 C CA . LYS A 1 66 ? -2.477 -4.383 18.941 1.00 88.94 66 LYS A CA 1
ATOM 487 C C . LYS A 1 66 ? -3.011 -2.958 18.884 1.00 88.94 66 LYS A C 1
ATOM 489 O O . LYS A 1 66 ? -3.558 -2.425 19.848 1.00 88.94 66 LYS A O 1
ATOM 494 N N . ARG A 1 67 ? -2.894 -2.340 17.708 1.00 91.50 67 ARG A N 1
ATOM 495 C CA . ARG A 1 67 ? -3.519 -1.034 17.427 1.00 91.50 67 ARG A CA 1
ATOM 496 C C . ARG A 1 67 ? -4.889 -1.162 16.783 1.00 91.50 67 ARG A C 1
ATOM 498 O O . ARG A 1 67 ? -5.581 -0.160 16.720 1.00 91.50 67 ARG A O 1
ATOM 505 N N . LEU A 1 68 ? -5.266 -2.352 16.321 1.00 94.56 68 LEU A N 1
ATOM 506 C CA . LEU A 1 68 ? -6.584 -2.617 15.763 1.00 94.56 68 LEU A CA 1
ATOM 507 C C . LEU A 1 68 ? -7.203 -3.830 16.452 1.00 94.56 68 LEU A C 1
ATOM 509 O O . LEU A 1 68 ? -6.516 -4.812 16.734 1.00 94.56 68 LEU A O 1
ATOM 513 N N . THR A 1 69 ? -8.508 -3.758 16.667 1.00 93.81 69 THR A N 1
ATOM 514 C CA . THR A 1 69 ? -9.349 -4.887 17.059 1.00 93.81 69 THR A CA 1
ATOM 515 C C . THR A 1 69 ? -10.480 -4.986 16.049 1.00 93.81 69 THR A C 1
ATOM 517 O O . THR A 1 69 ? -11.065 -3.966 15.691 1.00 93.81 69 THR A O 1
ATOM 520 N N . ILE A 1 70 ? -10.769 -6.198 15.581 1.00 95.56 70 ILE A N 1
ATOM 521 C CA . ILE A 1 70 ? -11.839 -6.466 14.618 1.00 95.56 70 ILE A CA 1
ATOM 522 C C . ILE A 1 70 ? -12.935 -7.235 15.344 1.00 95.56 70 ILE A C 1
ATOM 524 O O . ILE A 1 70 ? -12.636 -8.242 15.988 1.00 95.56 70 ILE A O 1
ATOM 528 N N . SER A 1 71 ? -14.167 -6.736 15.288 1.00 95.75 71 SER A N 1
ATOM 529 C CA . SER A 1 71 ? -15.332 -7.444 15.826 1.00 95.75 71 SER A CA 1
ATOM 530 C C . SER A 1 71 ? -15.753 -8.599 14.911 1.00 95.75 71 SER A C 1
ATOM 532 O O . SER A 1 71 ? -15.344 -8.683 13.753 1.00 95.75 71 SER A O 1
ATOM 534 N N . ASP A 1 72 ? -16.662 -9.444 15.395 1.00 95.19 72 ASP A N 1
ATOM 535 C CA . ASP A 1 72 ? -17.259 -10.519 14.590 1.00 95.19 72 ASP A CA 1
ATOM 536 C C . ASP A 1 72 ? -18.072 -9.992 13.391 1.00 95.19 72 ASP A C 1
ATOM 538 O O . ASP A 1 72 ? -18.258 -10.700 12.404 1.00 95.19 72 ASP A O 1
ATOM 542 N N . THR A 1 73 ? -18.542 -8.741 13.458 1.00 95.75 73 THR A N 1
ATOM 543 C CA . THR A 1 73 ? -19.234 -8.047 12.358 1.00 95.75 73 THR A CA 1
ATOM 544 C C . THR A 1 73 ? -18.275 -7.434 11.339 1.00 95.75 73 THR A C 1
ATOM 546 O O . THR A 1 73 ? -18.737 -6.928 10.322 1.00 95.75 73 THR A O 1
ATOM 549 N N . GLY A 1 74 ? -16.961 -7.478 11.588 1.00 95.56 74 GLY A N 1
ATOM 550 C CA . GLY A 1 74 ? -15.943 -6.838 10.756 1.00 95.56 74 GLY A CA 1
ATOM 551 C C . GLY A 1 74 ? -15.722 -5.358 11.079 1.00 95.56 74 GLY A C 1
ATOM 552 O O . GLY A 1 74 ? -15.062 -4.655 10.318 1.00 95.56 74 GLY A O 1
ATOM 553 N N . ASP A 1 75 ? -16.256 -4.844 12.185 1.00 97.44 75 ASP A N 1
ATOM 554 C CA . ASP A 1 75 ? -16.029 -3.454 12.577 1.00 97.44 75 ASP A CA 1
ATOM 555 C C . ASP A 1 75 ? -14.627 -3.274 13.154 1.00 97.44 75 ASP A C 1
ATOM 557 O O . ASP A 1 75 ? -14.166 -4.044 14.002 1.00 97.44 75 ASP A O 1
ATOM 561 N N . VAL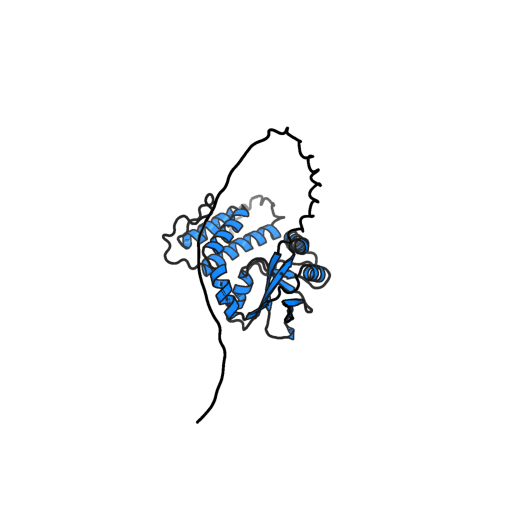 A 1 76 ? -13.944 -2.228 12.690 1.00 97.00 76 VAL A N 1
ATOM 562 C CA . VAL A 1 76 ? -12.573 -1.919 13.091 1.00 97.00 76 VAL A CA 1
ATOM 563 C C . VAL A 1 76 ? -12.587 -0.929 14.249 1.00 97.00 76 VAL A C 1
ATOM 565 O O . VAL A 1 76 ? -13.040 0.205 14.117 1.00 97.00 76 VAL A O 1
ATOM 568 N N . THR A 1 77 ? -12.009 -1.327 15.375 1.00 95.06 77 THR A N 1
ATOM 569 C CA . THR A 1 77 ? -11.694 -0.421 16.483 1.00 95.06 77 THR A CA 1
ATOM 570 C C . THR A 1 77 ? -10.210 -0.089 16.457 1.00 95.06 77 THR A C 1
ATOM 572 O O . THR A 1 77 ? -9.372 -0.990 16.468 1.00 95.06 77 THR A O 1
ATOM 575 N N . VAL A 1 78 ? -9.878 1.203 16.445 1.00 94.19 78 VAL A N 1
ATOM 576 C CA . VAL A 1 78 ? -8.492 1.681 16.536 1.00 94.19 78 VAL A CA 1
ATOM 577 C C . VAL A 1 78 ? -8.142 1.974 17.996 1.00 94.19 78 VAL A C 1
ATOM 579 O O . VAL A 1 78 ? -8.713 2.879 18.607 1.00 94.19 78 VAL A O 1
ATOM 582 N N . ASN A 1 79 ? -7.198 1.211 18.545 1.00 90.69 79 ASN A N 1
ATOM 583 C CA . ASN A 1 79 ? -6.702 1.343 19.917 1.00 90.69 79 ASN A CA 1
ATOM 584 C C . ASN A 1 79 ? -5.671 2.482 20.034 1.00 90.69 79 ASN A C 1
ATOM 586 O O . ASN A 1 79 ? -5.201 3.026 19.036 1.00 90.69 79 ASN A O 1
ATOM 590 N N . LYS A 1 80 ? -5.277 2.807 21.271 1.00 87.62 80 LYS A N 1
ATOM 591 C CA . LYS A 1 80 ? -4.302 3.865 21.581 1.00 87.62 80 LYS A CA 1
ATOM 592 C C . LYS A 1 80 ? -2.945 3.639 20.891 1.00 87.62 80 LYS A C 1
ATOM 594 O O . LYS A 1 80 ? -2.428 2.519 20.870 1.00 87.62 80 LYS A O 1
ATOM 599 N N . GLY A 1 81 ? -2.344 4.722 20.417 1.00 87.06 81 GLY A N 1
ATOM 600 C CA . GLY A 1 81 ? -1.018 4.829 19.820 1.00 87.06 81 GLY A CA 1
ATOM 601 C C . GLY A 1 81 ? -1.053 5.242 18.345 1.00 87.06 81 GLY A C 1
ATOM 602 O O . GLY A 1 81 ? -2.102 5.177 17.704 1.00 87.06 81 GLY A O 1
ATOM 603 N N . PRO A 1 82 ? 0.104 5.624 17.774 1.00 88.88 82 PRO A N 1
ATOM 604 C CA . PRO A 1 82 ? 0.201 5.932 16.354 1.00 88.88 82 PRO A CA 1
ATOM 605 C C . PRO A 1 82 ? -0.142 4.703 15.506 1.00 88.88 82 PRO A C 1
ATOM 607 O O . PRO A 1 82 ? 0.235 3.562 15.822 1.00 88.88 82 PRO A O 1
ATOM 610 N N . LEU A 1 83 ? -0.847 4.941 14.404 1.00 91.75 83 LEU A N 1
ATOM 611 C CA . LEU A 1 83 ? -1.322 3.903 13.507 1.00 91.75 83 LEU A CA 1
ATOM 612 C C . LEU A 1 83 ? -0.453 3.852 12.250 1.00 91.75 83 LEU A C 1
ATOM 614 O O . LEU A 1 83 ? -0.435 4.758 11.433 1.00 91.75 83 LEU A O 1
ATOM 618 N N . ASN A 1 84 ? 0.244 2.737 12.086 1.00 89.75 84 ASN A N 1
ATOM 619 C CA . ASN A 1 84 ? 1.023 2.424 10.891 1.00 89.75 84 ASN A CA 1
ATOM 620 C C . ASN A 1 84 ? 0.197 1.542 9.948 1.00 89.75 84 ASN A C 1
ATOM 622 O O . ASN A 1 84 ? -0.242 0.464 10.363 1.00 89.75 84 ASN A O 1
ATOM 626 N N . ILE A 1 85 ? 0.005 1.977 8.707 1.00 90.62 85 ILE A N 1
ATOM 627 C CA . ILE A 1 85 ? -0.795 1.277 7.696 1.00 90.62 85 ILE A CA 1
ATOM 628 C C . ILE A 1 85 ? -0.114 1.295 6.333 1.00 90.62 85 ILE A C 1
ATOM 630 O O . ILE A 1 85 ? 0.803 2.074 6.087 1.00 90.62 85 ILE A O 1
ATOM 634 N N . SER A 1 86 ? -0.593 0.439 5.443 1.00 88.31 86 SER A N 1
ATOM 635 C CA . SER A 1 86 ? -0.256 0.421 4.027 1.00 88.31 86 SER A CA 1
ATOM 636 C C . SER A 1 86 ? -1.518 0.540 3.190 1.00 88.31 86 SER A C 1
ATOM 638 O O . SER A 1 86 ? -2.553 0.002 3.578 1.00 88.31 86 SER A O 1
ATOM 640 N N . ILE A 1 87 ? -1.443 1.245 2.063 1.00 84.94 87 ILE A N 1
ATOM 641 C CA . ILE A 1 87 ? -2.634 1.665 1.310 1.00 84.94 87 ILE A CA 1
ATOM 642 C C . ILE A 1 87 ? -2.586 1.167 -0.129 1.00 84.94 87 ILE A C 1
ATOM 644 O O . ILE A 1 87 ? -1.542 1.205 -0.782 1.00 84.94 87 ILE A O 1
ATOM 648 N N . GLY A 1 88 ? -3.733 0.692 -0.611 1.00 82.06 88 GLY A N 1
ATOM 649 C CA . GLY A 1 88 ? -3.981 0.242 -1.978 1.00 82.06 88 GLY A CA 1
ATOM 650 C C . GLY A 1 88 ? -3.405 -1.142 -2.269 1.00 82.06 88 GLY A C 1
ATOM 651 O O . GLY A 1 88 ? -4.128 -2.041 -2.698 1.00 82.06 88 GLY A O 1
ATOM 652 N N . VAL A 1 89 ? -2.117 -1.346 -1.988 1.00 82.56 89 VAL A N 1
ATOM 653 C CA . VAL A 1 89 ? -1.385 -2.574 -2.326 1.00 82.56 89 VAL A CA 1
ATOM 654 C C . VAL A 1 89 ? -0.805 -3.276 -1.091 1.00 82.56 89 VAL A C 1
ATOM 656 O O . VAL A 1 89 ? -0.340 -2.618 -0.158 1.00 82.56 89 VAL A O 1
ATOM 659 N N . PRO A 1 90 ? -0.778 -4.623 -1.075 1.00 86.62 90 PRO A N 1
ATOM 660 C CA . PRO A 1 90 ? -0.355 -5.405 0.087 1.00 86.62 90 PRO A CA 1
ATOM 661 C C . PRO A 1 90 ? 1.169 -5.504 0.252 1.00 86.62 90 PRO A C 1
ATOM 663 O O . PRO A 1 90 ? 1.630 -6.212 1.141 1.00 86.62 90 PRO A O 1
ATOM 666 N N . ASP A 1 91 ? 1.966 -4.846 -0.593 1.00 83.31 91 ASP A N 1
ATOM 667 C CA . ASP A 1 91 ? 3.408 -5.097 -0.737 1.00 83.31 91 ASP A CA 1
ATOM 668 C C . ASP A 1 91 ? 4.199 -4.937 0.568 1.00 83.31 91 ASP A C 1
ATOM 670 O O . ASP A 1 91 ? 5.025 -5.789 0.906 1.00 83.31 91 ASP A O 1
ATOM 674 N N . HIS A 1 92 ? 3.904 -3.897 1.348 1.00 82.00 92 HIS A N 1
ATOM 675 C CA . HIS A 1 92 ? 4.521 -3.723 2.659 1.00 82.00 92 HIS A CA 1
ATOM 676 C C . HIS A 1 92 ? 4.072 -4.822 3.631 1.00 82.00 92 HIS A C 1
ATOM 678 O O . HIS A 1 92 ? 4.888 -5.395 4.350 1.00 82.00 92 HIS A O 1
ATOM 684 N N . ALA A 1 93 ? 2.776 -5.145 3.670 1.00 86.69 93 ALA A N 1
ATOM 685 C CA . ALA A 1 93 ? 2.272 -6.207 4.537 1.00 86.69 93 ALA A CA 1
ATOM 686 C C . ALA A 1 93 ? 2.905 -7.563 4.188 1.00 86.69 93 ALA A C 1
ATOM 688 O O . ALA A 1 93 ? 3.318 -8.295 5.085 1.00 86.69 93 ALA A O 1
ATOM 689 N N . LEU A 1 94 ? 3.084 -7.846 2.896 1.00 85.81 94 LEU A N 1
ATOM 690 C CA . LEU A 1 94 ? 3.782 -9.022 2.385 1.00 85.81 94 LEU A CA 1
ATOM 691 C C . LEU A 1 94 ? 5.244 -9.080 2.819 1.00 85.81 94 LEU A C 1
ATOM 693 O O . LEU A 1 94 ? 5.713 -10.150 3.202 1.00 85.81 94 LEU A O 1
ATOM 697 N N . TYR A 1 95 ? 5.959 -7.952 2.793 1.00 80.81 95 TYR A N 1
ATOM 698 C CA . TYR A 1 95 ? 7.357 -7.894 3.227 1.00 80.81 95 TYR A CA 1
ATOM 699 C C . TYR A 1 95 ? 7.533 -8.390 4.673 1.00 80.81 95 TYR A C 1
ATOM 701 O O . TYR A 1 95 ? 8.480 -9.121 4.962 1.00 80.81 95 TYR A O 1
ATOM 709 N N . TYR A 1 96 ? 6.610 -8.039 5.575 1.00 80.75 96 TYR A N 1
ATOM 710 C CA . TYR A 1 96 ? 6.664 -8.480 6.974 1.00 80.75 96 TYR A CA 1
ATOM 711 C C . TYR A 1 96 ? 6.038 -9.860 7.196 1.00 80.75 96 TYR A C 1
ATOM 713 O O . TYR A 1 96 ? 6.589 -10.650 7.958 1.00 80.75 96 TYR A O 1
ATOM 721 N N . ALA A 1 97 ? 4.932 -10.172 6.517 1.00 79.38 97 ALA A N 1
ATOM 722 C CA . ALA A 1 97 ? 4.236 -11.451 6.649 1.00 79.38 97 ALA A CA 1
ATOM 723 C C . ALA A 1 97 ? 5.053 -12.638 6.106 1.00 79.38 97 ALA A C 1
ATOM 725 O O . ALA A 1 97 ? 4.917 -13.754 6.599 1.00 79.38 97 ALA A O 1
ATOM 726 N N . ALA A 1 98 ? 5.920 -12.404 5.112 1.00 69.62 98 ALA A N 1
ATOM 727 C CA . ALA A 1 98 ? 6.796 -13.420 4.526 1.00 69.62 98 ALA A CA 1
ATOM 728 C C . ALA A 1 98 ? 8.152 -13.580 5.252 1.00 69.62 98 ALA A C 1
ATOM 730 O O . ALA A 1 98 ? 8.979 -14.387 4.824 1.00 69.62 98 ALA A O 1
ATOM 731 N N . GLY A 1 99 ? 8.426 -12.785 6.294 1.00 62.75 99 GLY A N 1
ATOM 732 C CA . GLY A 1 99 ? 9.720 -12.738 6.981 1.00 62.75 99 GLY A CA 1
ATOM 733 C C . GLY A 1 99 ? 9.781 -13.558 8.276 1.00 62.75 99 GLY A C 1
ATOM 734 O O . GLY A 1 99 ? 8.792 -13.735 8.974 1.00 62.75 99 GLY A O 1
ATOM 735 N N . ALA A 1 100 ? 10.990 -13.980 8.665 1.00 46.38 100 ALA A N 1
ATOM 736 C CA . ALA A 1 100 ? 11.273 -14.791 9.861 1.00 46.38 100 ALA A CA 1
ATOM 737 C C . ALA A 1 100 ? 11.041 -14.088 11.224 1.00 46.38 100 ALA A C 1
ATOM 739 O O . ALA A 1 100 ? 11.431 -14.619 12.262 1.00 46.38 100 ALA A O 1
ATOM 740 N N . ARG A 1 101 ? 10.459 -12.878 11.251 1.00 53.06 101 ARG A N 1
ATOM 741 C CA . ARG A 1 101 ? 10.375 -12.023 12.454 1.00 53.06 101 ARG A CA 1
ATOM 742 C C . ARG A 1 101 ? 9.158 -12.265 13.357 1.00 53.06 101 ARG A C 1
ATOM 744 O O . ARG A 1 101 ? 8.988 -11.520 14.315 1.00 53.06 101 ARG A O 1
ATOM 751 N N . GLY A 1 102 ? 8.380 -13.316 13.119 1.00 55.34 102 GLY A N 1
ATOM 752 C CA . GLY A 1 102 ? 7.318 -13.756 14.027 1.00 55.34 102 GLY A CA 1
ATOM 753 C C . GLY A 1 102 ? 5.958 -13.882 13.351 1.00 55.34 102 GLY A C 1
ATOM 754 O O . GLY A 1 102 ? 5.743 -13.373 12.253 1.00 55.34 102 GLY A O 1
ATOM 755 N N . ASN A 1 103 ? 5.050 -14.593 14.023 1.00 67.81 103 ASN A N 1
ATOM 756 C CA . ASN A 1 103 ? 3.643 -14.719 13.649 1.00 67.81 103 ASN A CA 1
ATOM 757 C C . ASN A 1 103 ? 2.962 -13.351 13.774 1.00 67.81 103 ASN A C 1
ATOM 759 O O . ASN A 1 103 ? 2.370 -13.051 14.805 1.00 67.81 103 ASN A O 1
ATOM 763 N N . PHE A 1 104 ? 3.088 -12.510 12.754 1.00 86.44 104 PHE A N 1
ATOM 764 C CA . PHE A 1 104 ? 2.271 -11.312 12.628 1.00 86.44 104 PHE A CA 1
ATOM 765 C C . PHE A 1 104 ? 0.967 -11.661 11.929 1.00 86.44 104 PHE A C 1
ATOM 767 O O . PHE A 1 104 ? 0.962 -12.411 10.949 1.00 86.44 104 PHE A O 1
ATOM 774 N N . ASP A 1 105 ? -0.118 -11.062 12.391 1.00 90.81 105 ASP A N 1
ATOM 775 C CA . ASP A 1 105 ? -1.367 -11.039 11.653 1.00 90.81 105 ASP A CA 1
ATOM 776 C C . ASP A 1 105 ? -1.390 -9.827 10.716 1.00 90.81 105 ASP A C 1
ATOM 778 O O . ASP A 1 105 ? -0.812 -8.770 10.995 1.00 90.81 105 ASP A O 1
ATOM 782 N N . VAL A 1 106 ? -2.095 -9.966 9.599 1.00 92.94 106 VAL A N 1
ATOM 783 C CA . VAL A 1 106 ? -2.426 -8.853 8.715 1.00 92.94 106 VAL A CA 1
ATOM 784 C C . VAL A 1 106 ? -3.901 -8.536 8.872 1.00 92.94 106 VAL A C 1
ATOM 786 O O . VAL A 1 106 ? -4.764 -9.389 8.665 1.00 92.94 106 VAL A O 1
ATOM 789 N N . VAL A 1 107 ? -4.176 -7.292 9.240 1.00 95.12 107 VAL A N 1
ATOM 790 C CA . VAL A 1 107 ? -5.517 -6.722 9.262 1.00 95.12 107 VAL A CA 1
ATOM 791 C C . VAL A 1 107 ? -5.765 -6.028 7.930 1.00 95.12 107 VAL A C 1
ATOM 793 O O . VAL A 1 107 ? -4.987 -5.163 7.530 1.00 95.12 107 VAL A O 1
ATOM 796 N N . GLU A 1 108 ? -6.842 -6.408 7.258 1.00 96.12 108 GLU A N 1
ATOM 797 C CA . GLU A 1 108 ? -7.332 -5.813 6.018 1.00 96.12 108 GLU A CA 1
ATOM 798 C C . GLU A 1 108 ? -8.658 -5.106 6.306 1.00 96.12 108 GLU A C 1
ATOM 800 O O . GLU A 1 108 ? -9.491 -5.658 7.019 1.00 96.12 108 GLU A O 1
ATOM 805 N N . PHE A 1 109 ? -8.864 -3.907 5.773 1.00 96.56 109 PHE A N 1
ATOM 806 C CA . PHE A 1 109 ? -10.142 -3.189 5.849 1.00 96.56 109 PHE A CA 1
ATOM 807 C C . PHE A 1 109 ? -10.213 -2.134 4.747 1.00 96.56 109 PHE A C 1
ATOM 809 O O . PHE A 1 109 ? -9.234 -1.919 4.031 1.00 96.56 109 PHE A O 1
ATOM 816 N N . GLU A 1 110 ? -11.360 -1.485 4.598 1.00 96.69 110 GLU A N 1
ATOM 817 C CA . GLU A 1 110 ? -11.572 -0.462 3.578 1.00 96.69 110 GLU A CA 1
ATOM 818 C C . GLU A 1 110 ? -11.814 0.903 4.218 1.00 96.69 110 GLU A C 1
ATOM 820 O O . GLU A 1 110 ? -12.378 1.021 5.311 1.00 96.69 110 GLU A O 1
ATOM 825 N N . VAL A 1 111 ? -11.367 1.942 3.520 1.00 95.19 111 VAL A N 1
ATOM 826 C CA . VAL A 1 111 ? -11.685 3.331 3.836 1.00 95.19 111 VAL A CA 1
ATOM 827 C C . VAL A 1 111 ? -12.344 3.996 2.639 1.00 95.19 111 VAL A C 1
ATOM 829 O O . VAL A 1 111 ? -12.073 3.657 1.489 1.00 95.19 111 VAL A O 1
ATOM 832 N N . ASP A 1 112 ? -13.200 4.956 2.940 1.00 94.00 112 ASP A N 1
ATOM 833 C CA . ASP A 1 112 ? -13.792 5.890 1.995 1.00 94.00 112 ASP A CA 1
ATOM 834 C C . ASP A 1 112 ? -12.703 6.837 1.462 1.00 94.00 112 ASP A C 1
ATOM 836 O O . ASP A 1 112 ? -12.084 7.575 2.236 1.00 94.00 112 ASP A O 1
ATOM 840 N N . ASP A 1 113 ? -12.445 6.781 0.153 1.00 89.94 113 ASP A N 1
ATOM 841 C CA . ASP A 1 113 ? -11.407 7.570 -0.518 1.00 89.94 113 ASP A CA 1
ATOM 842 C C . ASP A 1 113 ? -11.623 9.079 -0.341 1.00 89.94 113 ASP A C 1
ATOM 844 O O . ASP A 1 113 ? -10.683 9.804 -0.015 1.00 89.94 113 ASP A O 1
ATOM 848 N N . ASP A 1 114 ? -12.869 9.554 -0.436 1.00 88.06 114 ASP A N 1
ATOM 849 C CA . ASP A 1 114 ? -13.182 10.983 -0.322 1.00 88.06 114 ASP A CA 1
ATOM 850 C C . ASP A 1 114 ? -12.817 11.520 1.067 1.00 88.06 114 ASP A C 1
ATOM 852 O O . ASP A 1 114 ? -12.317 12.638 1.212 1.00 88.06 114 ASP A O 1
ATOM 856 N N . LYS A 1 115 ? -13.023 10.704 2.106 1.00 88.94 115 LYS A N 1
ATOM 857 C CA . LYS A 1 115 ? -12.654 11.050 3.487 1.00 88.94 115 LYS A CA 1
ATOM 858 C C . LYS A 1 115 ? -11.170 10.850 3.762 1.00 88.94 115 LYS A C 1
ATOM 860 O O . LYS A 1 115 ? -10.607 11.536 4.615 1.00 88.94 115 LYS A O 1
ATOM 865 N N . TYR A 1 116 ? -10.533 9.912 3.067 1.00 88.94 116 TYR A N 1
ATOM 866 C CA . TYR A 1 116 ? -9.102 9.660 3.183 1.00 88.94 116 TYR A CA 1
ATOM 867 C C . TYR A 1 116 ? -8.256 10.719 2.459 1.00 88.94 116 TYR A C 1
ATOM 869 O O . TYR A 1 116 ? -7.124 10.987 2.867 1.00 88.94 116 TYR A O 1
ATOM 877 N N . LYS A 1 117 ? -8.808 11.367 1.432 1.00 88.00 117 LYS A N 1
ATOM 878 C CA . LYS A 1 117 ? -8.116 12.332 0.572 1.00 88.00 117 LYS A CA 1
ATOM 879 C C . LYS A 1 117 ? -7.361 13.420 1.332 1.00 88.00 117 LYS A C 1
ATOM 881 O O . LYS A 1 117 ? -6.218 13.702 0.995 1.00 88.00 117 LYS A O 1
ATOM 886 N N . GLU A 1 118 ? -7.939 13.977 2.394 1.00 87.44 118 GLU A N 1
ATOM 887 C CA . GLU A 1 118 ? -7.266 15.015 3.189 1.00 87.44 118 GLU A CA 1
ATOM 888 C C . GLU A 1 118 ? -5.982 14.491 3.862 1.00 87.44 118 GLU A C 1
ATOM 890 O O . GLU A 1 118 ? -4.981 15.198 3.955 1.00 87.44 118 GLU A O 1
ATOM 895 N N . ILE A 1 119 ? -5.981 13.227 4.301 1.00 88.19 119 ILE A N 1
ATOM 896 C CA . ILE A 1 119 ? -4.788 12.573 4.855 1.00 88.19 119 ILE A CA 1
ATOM 897 C C . ILE A 1 119 ? -3.759 12.357 3.743 1.00 88.19 119 ILE A C 1
ATOM 899 O O . ILE A 1 119 ? -2.579 12.629 3.952 1.00 88.19 119 ILE A O 1
ATOM 903 N N . ALA A 1 120 ? -4.193 11.896 2.567 1.00 83.75 120 ALA A N 1
ATOM 904 C CA . ALA A 1 120 ? -3.311 11.686 1.420 1.00 83.75 120 ALA A CA 1
ATOM 905 C C . ALA A 1 120 ? -2.629 12.991 0.974 1.00 83.75 120 ALA A C 1
ATOM 907 O O . ALA A 1 120 ? -1.416 13.018 0.770 1.00 83.75 120 ALA A O 1
ATOM 908 N N . G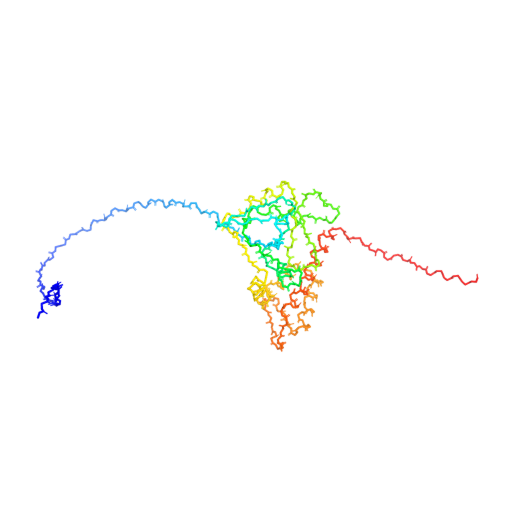LU A 1 121 ? -3.393 14.081 0.881 1.00 83.38 121 GLU A N 1
ATOM 909 C CA . GLU A 1 121 ? -2.894 15.415 0.539 1.00 83.38 121 GLU A CA 1
ATOM 910 C C . GLU A 1 121 ? -1.903 15.928 1.587 1.00 83.38 121 GLU A C 1
ATOM 912 O O . GLU A 1 121 ? -0.823 16.393 1.224 1.00 83.38 121 GLU A O 1
ATOM 917 N N . ALA A 1 122 ? -2.216 15.771 2.878 1.00 83.19 122 ALA A N 1
ATOM 918 C CA . ALA A 1 122 ? -1.325 16.171 3.964 1.00 83.19 122 ALA A CA 1
ATOM 919 C C . ALA A 1 122 ? 0.004 15.403 3.956 1.00 83.19 122 ALA A C 1
ATOM 921 O O . ALA A 1 122 ? 1.040 15.969 4.300 1.00 83.19 122 ALA A O 1
ATOM 922 N N . VAL A 1 123 ? -0.007 14.121 3.579 1.00 80.62 123 VAL A N 1
ATOM 923 C CA . VAL A 1 123 ? 1.212 13.315 3.416 1.00 80.62 123 VAL A CA 1
ATOM 924 C C . VAL A 1 123 ? 2.005 13.778 2.189 1.00 80.62 123 VAL A C 1
ATOM 926 O O . VAL A 1 123 ? 3.224 13.916 2.264 1.00 80.62 123 VAL A O 1
ATOM 929 N N . ALA A 1 124 ? 1.329 14.043 1.068 1.00 74.75 124 ALA A N 1
ATOM 930 C CA . ALA A 1 124 ? 1.964 14.443 -0.188 1.00 74.75 124 ALA A CA 1
ATOM 931 C C . ALA A 1 124 ? 2.566 15.859 -0.150 1.00 74.75 124 ALA A C 1
ATOM 933 O O . ALA A 1 124 ? 3.533 16.129 -0.858 1.00 74.75 124 ALA A O 1
ATOM 934 N N . SER A 1 125 ? 2.019 16.762 0.669 1.00 72.19 125 SER A N 1
ATOM 935 C CA . SER A 1 125 ? 2.490 18.148 0.778 1.00 72.19 125 SER A CA 1
ATOM 936 C C . SER A 1 125 ? 3.715 18.328 1.681 1.00 72.19 125 SER A C 1
ATOM 938 O O . SER A 1 125 ? 4.202 19.447 1.824 1.00 72.19 125 SER A O 1
ATOM 940 N N . GLN A 1 126 ? 4.186 17.274 2.351 1.00 69.44 126 GLN A N 1
ATOM 941 C CA . GLN A 1 126 ? 5.283 17.383 3.311 1.00 69.44 126 GLN A CA 1
ATOM 942 C C . GLN A 1 126 ? 6.650 17.410 2.635 1.00 69.44 126 GLN A C 1
ATOM 944 O O . GLN A 1 126 ? 6.975 16.554 1.815 1.00 69.44 126 GLN A O 1
ATOM 949 N N . SER A 1 127 ? 7.485 18.350 3.080 1.00 65.56 127 SER A N 1
ATOM 950 C CA . SER A 1 127 ? 8.925 18.330 2.848 1.00 65.56 127 SER A CA 1
ATOM 951 C C . SER A 1 127 ? 9.660 17.910 4.122 1.00 65.56 127 SER A C 1
ATOM 953 O O . SER A 1 127 ? 9.204 18.149 5.243 1.00 65.56 127 SER A O 1
ATOM 955 N N . ASP A 1 128 ? 10.835 17.303 3.970 1.00 55.78 128 ASP A N 1
ATOM 956 C CA . ASP A 1 128 ? 11.652 16.854 5.106 1.00 55.78 128 ASP A CA 1
ATOM 957 C C . ASP A 1 128 ? 12.043 17.981 6.078 1.00 55.78 128 ASP A C 1
ATOM 959 O O . ASP A 1 128 ? 12.300 17.712 7.251 1.00 55.78 128 ASP A O 1
ATOM 963 N N . LYS A 1 129 ? 12.097 19.231 5.595 1.00 56.66 129 LYS A N 1
ATOM 964 C CA . LYS A 1 129 ? 12.517 20.409 6.369 1.00 56.66 129 LYS A CA 1
ATOM 965 C C . LYS A 1 129 ? 11.361 21.151 7.043 1.00 56.66 129 LYS A C 1
ATOM 967 O O . LYS A 1 129 ? 11.603 21.833 8.033 1.00 56.66 129 LYS A O 1
ATOM 972 N N . GLU A 1 130 ? 10.133 21.011 6.545 1.00 61.41 130 GLU A N 1
ATOM 973 C CA . GLU A 1 130 ? 8.952 21.762 7.012 1.00 61.41 130 GLU A CA 1
ATOM 974 C C . GLU A 1 130 ? 7.838 20.838 7.512 1.00 61.41 130 GLU A C 1
ATOM 976 O O . GLU A 1 130 ? 6.644 21.120 7.401 1.00 61.41 130 GLU A O 1
ATOM 981 N N . ARG A 1 131 ? 8.221 19.693 8.075 1.00 66.88 131 ARG A N 1
ATOM 982 C CA . ARG A 1 131 ? 7.256 18.748 8.621 1.00 66.88 131 ARG A CA 1
ATOM 983 C C . ARG A 1 131 ? 6.671 19.284 9.920 1.00 66.88 131 ARG A C 1
ATOM 985 O O . ARG A 1 131 ? 7.348 19.318 10.947 1.00 66.88 131 ARG A O 1
ATOM 992 N N . ALA A 1 132 ? 5.398 19.659 9.881 1.00 70.81 132 ALA A N 1
ATOM 993 C CA . ALA A 1 132 ? 4.661 19.993 11.087 1.00 70.81 132 ALA A CA 1
ATOM 994 C C . ALA A 1 132 ? 4.566 18.758 11.999 1.00 70.81 132 ALA A C 1
ATOM 996 O O . ALA A 1 132 ? 4.170 17.672 11.564 1.00 70.81 132 ALA A O 1
ATOM 997 N N . GLU A 1 133 ? 4.935 18.924 13.268 1.00 77.06 133 GLU A N 1
ATOM 998 C CA . GLU A 1 133 ? 4.794 17.879 14.278 1.00 77.06 133 GLU A CA 1
ATOM 999 C C . GLU A 1 133 ? 3.331 17.415 14.371 1.00 77.06 133 GLU A C 1
ATOM 1001 O O . GLU A 1 133 ? 2.401 18.218 14.291 1.00 77.06 133 GLU A O 1
ATOM 1006 N N . GLY A 1 134 ? 3.118 16.105 14.517 1.00 82.50 134 GLY A N 1
ATOM 1007 C CA . GLY A 1 134 ? 1.773 15.544 14.646 1.00 82.50 134 GLY A CA 1
ATOM 1008 C C . GLY A 1 134 ? 0.976 15.476 13.341 1.00 82.50 134 GLY A C 1
ATOM 1009 O O . GLY A 1 134 ? -0.244 15.361 13.397 1.00 82.50 134 GLY A O 1
ATOM 1010 N N . THR A 1 135 ? 1.629 15.502 12.175 1.00 85.50 135 THR A N 1
ATOM 1011 C CA . THR A 1 135 ? 0.998 15.214 10.873 1.00 85.50 135 THR A CA 1
ATOM 1012 C C . THR A 1 135 ? 1.269 13.775 10.405 1.00 85.50 135 THR A C 1
ATOM 1014 O O . THR A 1 135 ? 2.246 13.168 10.850 1.00 85.50 135 THR A O 1
ATOM 1017 N N . PRO A 1 136 ? 0.411 13.176 9.553 1.00 87.25 136 PRO A N 1
ATOM 1018 C CA . PRO A 1 136 ? 0.640 11.836 9.012 1.00 87.25 136 PRO A CA 1
ATOM 1019 C C . PRO A 1 136 ? 1.874 11.803 8.111 1.00 87.25 136 PRO A C 1
ATOM 1021 O O . PRO A 1 136 ? 2.066 12.730 7.344 1.00 87.25 136 PRO A O 1
ATOM 1024 N N . THR A 1 137 ? 2.698 10.758 8.148 1.00 81.88 137 THR A N 1
ATOM 1025 C CA . THR A 1 137 ? 3.987 10.745 7.425 1.00 81.88 137 THR A CA 1
ATOM 1026 C C . THR A 1 137 ? 4.186 9.481 6.604 1.00 81.88 137 THR A C 1
ATOM 1028 O O . THR A 1 137 ? 3.726 8.407 6.997 1.00 81.88 137 THR A O 1
ATOM 1031 N N . PHE A 1 138 ? 4.929 9.579 5.497 1.00 77.00 138 PHE A N 1
ATOM 1032 C CA . PHE A 1 138 ? 5.519 8.392 4.881 1.00 77.00 138 PHE A CA 1
ATOM 1033 C C . PHE A 1 138 ? 6.557 7.802 5.828 1.00 77.00 138 PHE A C 1
ATOM 1035 O O . PHE A 1 138 ? 7.488 8.482 6.262 1.00 77.00 138 PHE A O 1
ATOM 1042 N N . ASN A 1 139 ? 6.397 6.523 6.142 1.00 67.88 139 ASN A N 1
ATOM 1043 C CA . ASN A 1 139 ? 7.294 5.828 7.044 1.00 67.88 139 ASN A CA 1
ATOM 1044 C C . ASN A 1 139 ? 8.133 4.812 6.249 1.00 67.88 139 ASN A C 1
ATOM 1046 O O . ASN A 1 139 ? 7.596 3.968 5.547 1.00 67.88 139 ASN A O 1
ATOM 1050 N N . ASP A 1 140 ? 9.457 4.891 6.385 1.00 66.06 140 ASP A N 1
ATOM 1051 C CA . ASP A 1 140 ? 10.440 3.937 5.853 1.00 66.06 140 ASP A CA 1
ATOM 1052 C C . ASP A 1 140 ? 10.472 3.756 4.316 1.00 66.06 140 ASP A C 1
ATOM 1054 O O . ASP A 1 140 ? 10.083 2.724 3.767 1.00 66.06 140 ASP A O 1
ATOM 1058 N N . ALA A 1 141 ? 11.068 4.730 3.618 1.00 64.69 141 ALA A N 1
ATOM 1059 C CA . ALA A 1 141 ? 11.343 4.664 2.178 1.00 64.69 141 ALA A CA 1
ATOM 1060 C C . ALA A 1 141 ? 12.239 3.474 1.759 1.00 64.69 141 ALA A C 1
ATOM 1062 O O . ALA A 1 141 ? 12.357 3.170 0.573 1.00 64.69 141 ALA A O 1
ATOM 1063 N N . THR A 1 142 ? 12.873 2.760 2.696 1.00 68.50 142 THR A N 1
ATOM 1064 C CA . THR A 1 142 ? 13.741 1.615 2.368 1.00 68.50 142 THR A CA 1
ATOM 1065 C C . THR A 1 142 ? 12.979 0.296 2.223 1.00 68.50 142 THR A C 1
ATOM 1067 O O . THR A 1 142 ? 13.602 -0.743 1.970 1.00 68.50 142 THR A O 1
ATOM 1070 N N . LYS A 1 143 ? 11.648 0.305 2.392 1.00 73.38 143 LYS A N 1
ATOM 1071 C CA . LYS A 1 143 ? 10.793 -0.890 2.345 1.00 73.38 143 LYS A CA 1
ATOM 1072 C C . LYS A 1 143 ? 9.725 -0.802 1.252 1.00 73.38 143 LYS A C 1
ATOM 1074 O O . LYS A 1 143 ? 9.258 0.292 0.952 1.00 73.38 143 LYS A O 1
ATOM 1079 N N . PRO A 1 144 ? 9.326 -1.942 0.654 1.00 74.06 144 PRO A N 1
ATOM 1080 C CA . PRO A 1 144 ? 8.238 -1.981 -0.319 1.00 74.06 144 PRO A CA 1
ATOM 1081 C C . PRO A 1 144 ? 6.918 -1.447 0.239 1.00 74.06 144 PRO A C 1
ATOM 1083 O O . PRO A 1 144 ? 6.601 -1.702 1.400 1.00 74.06 144 PRO A O 1
ATOM 1086 N N . GLY A 1 145 ? 6.114 -0.825 -0.624 1.00 73.38 145 GLY A N 1
ATOM 1087 C CA . GLY A 1 145 ? 4.752 -0.390 -0.331 1.00 73.38 145 GLY A CA 1
ATOM 1088 C C . GLY A 1 145 ? 4.641 1.041 0.197 1.00 73.38 145 GLY A C 1
ATOM 1089 O O . GLY A 1 145 ? 5.572 1.603 0.767 1.00 73.38 145 GLY A O 1
ATOM 1090 N N . HIS A 1 146 ? 3.448 1.616 0.047 1.00 75.31 146 HIS A N 1
ATOM 1091 C CA . HIS A 1 146 ? 3.101 2.921 0.609 1.00 75.31 146 HIS A CA 1
ATOM 1092 C C . HIS A 1 146 ? 2.750 2.784 2.084 1.00 75.31 146 HIS A C 1
ATOM 1094 O O . HIS A 1 146 ? 1.594 2.536 2.425 1.00 75.31 146 HIS A O 1
ATOM 1100 N N . LYS A 1 147 ? 3.750 2.909 2.958 1.00 82.06 147 LYS A N 1
ATOM 1101 C CA . LYS A 1 147 ? 3.549 2.892 4.405 1.00 82.06 147 LYS A CA 1
ATOM 1102 C C . LYS A 1 147 ? 3.360 4.304 4.935 1.00 82.06 147 LYS A C 1
ATOM 1104 O O . LYS A 1 147 ? 4.214 5.166 4.742 1.00 82.06 147 LYS A O 1
ATOM 1109 N N . ILE A 1 148 ? 2.267 4.503 5.656 1.00 86.75 148 ILE A N 1
ATOM 1110 C CA . ILE A 1 148 ? 1.930 5.771 6.290 1.00 86.75 148 ILE A CA 1
ATOM 1111 C C . ILE A 1 148 ? 1.803 5.549 7.792 1.00 86.75 148 ILE A C 1
ATOM 1113 O O . ILE A 1 148 ? 1.215 4.562 8.242 1.00 86.75 148 ILE A O 1
ATOM 1117 N N . GLU A 1 149 ? 2.370 6.463 8.568 1.00 90.00 149 GLU A N 1
ATOM 1118 C CA . GLU A 1 149 ? 2.121 6.579 9.998 1.00 90.00 149 GLU A CA 1
ATOM 1119 C C . GLU A 1 149 ? 1.162 7.739 10.257 1.00 90.00 149 GLU A C 1
ATOM 1121 O O . GLU A 1 149 ? 1.436 8.874 9.881 1.00 90.00 149 GLU A O 1
ATOM 1126 N N . ILE A 1 150 ? 0.041 7.449 10.909 1.00 92.19 150 ILE A N 1
ATOM 1127 C CA . ILE A 1 150 ? -0.957 8.421 11.343 1.00 92.19 150 ILE A CA 1
ATOM 1128 C C . ILE A 1 150 ? -0.765 8.633 12.851 1.00 92.19 150 ILE A C 1
ATOM 1130 O O . ILE A 1 150 ? -0.946 7.680 13.621 1.00 92.19 150 ILE A O 1
ATOM 1134 N N . PRO A 1 151 ? -0.381 9.840 13.297 1.00 91.44 151 PRO A N 1
ATOM 1135 C CA . PRO A 1 151 ? -0.193 10.131 14.713 1.00 91.44 151 PRO A CA 1
ATOM 1136 C C . PRO A 1 151 ? -1.532 10.166 15.456 1.00 91.44 151 PRO A C 1
ATOM 1138 O O . PRO A 1 151 ? -2.592 10.336 14.852 1.00 91.44 151 PRO A O 1
ATOM 1141 N N . GLU A 1 152 ? -1.482 10.032 16.782 1.00 91.38 152 GLU A N 1
ATOM 1142 C CA . GLU A 1 152 ? -2.661 10.263 17.621 1.00 91.38 152 GLU A CA 1
ATOM 1143 C C . GLU A 1 152 ? -3.187 11.700 17.478 1.00 91.38 152 GLU A C 1
ATOM 1145 O O . GLU A 1 152 ? -2.449 12.627 17.145 1.00 91.38 152 GLU A O 1
ATOM 1150 N N . GLY A 1 153 ? -4.473 11.888 17.781 1.00 91.00 153 GLY A N 1
ATOM 1151 C CA . GLY A 1 153 ? -5.121 13.196 17.762 1.00 91.00 153 GLY A CA 1
ATOM 1152 C C . GLY A 1 153 ? -6.030 13.391 16.543 1.00 91.00 153 GLY A C 1
ATOM 1153 O O . GLY A 1 153 ? -6.616 12.418 16.062 1.00 91.00 153 GLY A O 1
ATOM 1154 N N . PRO A 1 154 ? -6.187 14.633 16.042 1.00 92.75 154 PRO A N 1
ATOM 1155 C CA . PRO A 1 154 ? -7.199 14.964 15.036 1.00 92.75 154 PRO A CA 1
ATOM 1156 C C . PRO A 1 154 ? -7.113 14.123 13.760 1.00 92.75 154 PRO A C 1
ATOM 1158 O O . PRO A 1 154 ? -8.140 13.725 13.218 1.00 92.75 154 PRO A O 1
ATOM 1161 N N . TRP A 1 155 ? -5.901 13.804 13.302 1.00 93.19 155 TRP A N 1
ATOM 1162 C CA . TRP A 1 155 ? -5.697 12.982 12.109 1.00 93.19 155 TRP A CA 1
ATOM 1163 C C . TRP A 1 155 ? -6.169 11.542 12.287 1.00 93.19 155 TRP A C 1
ATOM 1165 O O . TRP A 1 155 ? -6.754 10.977 11.365 1.00 93.19 155 TRP A O 1
ATOM 1175 N N . LEU A 1 156 ? -5.972 10.960 13.474 1.00 94.25 156 LEU A N 1
ATOM 1176 C CA . LEU A 1 156 ? -6.472 9.623 13.770 1.00 94.25 156 LEU A CA 1
ATOM 1177 C C . LEU A 1 156 ? -8.002 9.597 13.823 1.00 94.25 156 LEU A C 1
ATOM 1179 O O . LEU A 1 156 ? -8.603 8.643 13.343 1.00 94.25 156 LEU A O 1
ATOM 1183 N N . GLU A 1 157 ? -8.638 10.644 14.354 1.00 94.00 157 GLU A N 1
ATOM 1184 C CA . GLU A 1 157 ? -10.104 10.758 14.361 1.00 94.00 157 GLU A CA 1
ATOM 1185 C C . GLU A 1 157 ? -10.674 10.928 12.949 1.00 94.00 157 GLU A C 1
ATOM 1187 O O . GLU A 1 157 ? -11.650 10.263 12.595 1.00 94.00 157 GLU A O 1
ATOM 1192 N N . LYS A 1 158 ? -10.022 11.734 12.100 1.00 94.00 158 LYS A N 1
ATOM 1193 C CA . LYS A 1 158 ? -10.366 11.821 10.672 1.00 94.00 158 LYS A CA 1
ATOM 1194 C C . LYS A 1 158 ? -10.231 10.467 9.982 1.00 94.00 158 LYS A C 1
ATOM 1196 O O . LYS A 1 158 ? -11.140 10.048 9.273 1.00 94.00 158 LYS A O 1
ATOM 1201 N N . PHE A 1 159 ? -9.137 9.752 10.243 1.00 94.69 159 PHE A N 1
ATOM 1202 C CA . PHE A 1 159 ? -8.930 8.418 9.688 1.00 94.69 159 PHE A CA 1
ATOM 1203 C C . PHE A 1 159 ? -10.012 7.435 10.142 1.00 94.69 159 PHE A C 1
ATOM 1205 O O . PHE A 1 159 ? -10.584 6.740 9.311 1.00 94.69 159 PHE A O 1
ATOM 1212 N N . LYS A 1 160 ? -10.349 7.408 11.438 1.00 95.25 160 LYS A N 1
ATOM 1213 C CA . LYS A 1 160 ? -11.434 6.571 11.976 1.00 95.25 160 LYS A CA 1
ATOM 1214 C C . LYS A 1 160 ? -12.766 6.845 11.276 1.00 95.25 160 LYS A C 1
ATOM 1216 O O . LYS A 1 160 ? -13.474 5.899 10.959 1.00 95.25 160 LYS A O 1
ATOM 1221 N N . ALA A 1 161 ? -13.084 8.109 10.989 1.00 94.25 161 ALA A N 1
ATOM 1222 C CA . ALA A 1 161 ? -14.302 8.487 10.267 1.00 94.25 161 ALA A CA 1
ATOM 1223 C C . ALA A 1 161 ? -14.317 8.041 8.789 1.00 94.25 161 ALA A C 1
ATOM 1225 O O . ALA A 1 161 ? -15.392 7.946 8.185 1.00 94.25 161 ALA A O 1
ATOM 1226 N N . ALA A 1 162 ? -13.142 7.775 8.210 1.00 94.88 162 ALA A N 1
ATOM 1227 C CA . ALA A 1 162 ? -12.998 7.223 6.868 1.00 94.88 162 ALA A CA 1
ATOM 1228 C C . ALA A 1 162 ? -13.170 5.697 6.827 1.00 94.88 162 ALA A C 1
ATOM 1230 O O . ALA A 1 162 ? -13.469 5.165 5.763 1.00 94.88 162 ALA A O 1
ATOM 1231 N N . ILE A 1 163 ? -13.010 4.986 7.950 1.00 95.88 163 ILE A N 1
ATOM 1232 C CA . ILE A 1 163 ? -13.137 3.524 7.987 1.00 95.88 163 ILE A CA 1
ATOM 1233 C C . ILE A 1 163 ? -14.567 3.101 7.658 1.00 95.88 163 ILE A C 1
ATOM 1235 O O . ILE A 1 163 ? -15.537 3.575 8.253 1.00 95.88 163 ILE A O 1
ATOM 1239 N N . VAL A 1 164 ? -14.684 2.155 6.732 1.00 95.88 164 VAL A N 1
ATOM 1240 C CA . VAL A 1 164 ? -15.963 1.578 6.332 1.00 95.88 164 VAL A CA 1
ATOM 1241 C C . VAL A 1 164 ? -16.308 0.446 7.298 1.00 95.88 164 VAL A C 1
ATOM 1243 O O . VAL A 1 164 ? -15.550 -0.517 7.452 1.00 95.88 164 VAL A O 1
ATOM 1246 N N . ALA A 1 165 ? -17.459 0.571 7.958 1.00 94.94 165 ALA A N 1
ATOM 1247 C CA . ALA A 1 165 ? -17.968 -0.417 8.907 1.00 94.94 165 ALA A CA 1
ATOM 1248 C C . ALA A 1 165 ? -18.106 -1.811 8.267 1.00 94.94 165 ALA A C 1
ATOM 1250 O O . ALA A 1 165 ? -18.444 -1.936 7.089 1.00 94.94 165 ALA A O 1
ATOM 1251 N N . GLY A 1 166 ? -17.842 -2.858 9.045 1.00 96.12 166 GLY A N 1
ATOM 1252 C CA . GLY A 1 166 ? -17.967 -4.256 8.624 1.00 96.12 166 GLY A CA 1
ATOM 1253 C C . GLY A 1 166 ? -16.936 -4.780 7.614 1.00 96.12 166 GLY A C 1
ATOM 1254 O O . GLY A 1 166 ? -17.061 -5.914 7.157 1.00 96.12 166 GLY A O 1
ATOM 1255 N N . THR A 1 167 ? -15.919 -3.997 7.240 1.00 96.94 167 THR A N 1
ATOM 1256 C CA . THR A 1 167 ? -14.935 -4.394 6.204 1.00 96.94 167 THR A CA 1
ATOM 1257 C C . THR A 1 167 ? -13.672 -5.054 6.757 1.00 96.94 167 THR A C 1
ATOM 1259 O O . THR A 1 167 ? -12.852 -5.584 6.004 1.00 96.94 167 THR A O 1
ATOM 1262 N N . GLY A 1 168 ? -13.505 -5.028 8.075 1.00 97.00 168 GLY A N 1
ATOM 1263 C CA . GLY A 1 168 ? -12.355 -5.546 8.791 1.00 97.00 168 GLY A CA 1
ATOM 1264 C C . GLY A 1 168 ? -12.219 -7.060 8.712 1.00 97.00 168 GLY A C 1
ATOM 1265 O O . GLY A 1 168 ? -13.157 -7.812 8.969 1.00 97.00 168 GLY A O 1
ATOM 1266 N N . LYS A 1 169 ? -11.001 -7.518 8.431 1.00 96.19 169 LYS A N 1
ATOM 1267 C CA . LYS A 1 169 ? -10.623 -8.928 8.425 1.00 96.19 169 LYS A CA 1
ATOM 1268 C C . LYS A 1 169 ? -9.222 -9.115 8.985 1.00 96.19 169 LYS A C 1
ATOM 1270 O O . LYS A 1 169 ? -8.321 -8.343 8.678 1.00 96.19 169 LYS A O 1
ATOM 1275 N N . VAL A 1 170 ? -9.021 -10.189 9.744 1.00 94.25 170 VAL A N 1
ATOM 1276 C CA . VAL A 1 170 ? -7.694 -10.631 10.192 1.00 94.25 170 VAL A CA 1
ATOM 1277 C C . VAL A 1 170 ? -7.301 -11.899 9.438 1.00 94.25 170 VAL A C 1
ATOM 1279 O O . VAL A 1 170 ? -8.079 -12.850 9.359 1.00 94.25 170 VAL A O 1
ATOM 1282 N N . THR A 1 171 ? -6.092 -11.916 8.888 1.00 92.31 171 THR A N 1
ATOM 1283 C CA . THR A 1 171 ? -5.499 -13.086 8.237 1.00 92.31 171 THR A CA 1
ATOM 1284 C C . THR A 1 171 ? -4.124 -13.346 8.850 1.00 92.31 171 THR A C 1
ATOM 1286 O O . THR A 1 171 ? -3.306 -12.434 8.933 1.00 92.31 171 THR A O 1
ATOM 1289 N N . GLY A 1 172 ? -3.842 -14.589 9.250 1.00 90.62 172 GLY A N 1
ATOM 1290 C CA . GLY A 1 172 ? -2.517 -14.954 9.759 1.00 90.62 172 GLY A CA 1
ATOM 1291 C C . GLY A 1 172 ? -1.427 -14.757 8.702 1.00 90.62 172 GLY A C 1
ATOM 1292 O O . GLY A 1 172 ? -1.645 -15.061 7.527 1.00 90.62 172 GLY A O 1
ATOM 1293 N N . GLY A 1 173 ? -0.255 -14.269 9.114 1.00 88.62 173 GLY A N 1
ATOM 1294 C CA . GLY A 1 173 ? 0.845 -13.875 8.226 1.00 88.62 173 GLY A CA 1
ATOM 1295 C C . GLY A 1 173 ? 1.180 -14.881 7.118 1.00 88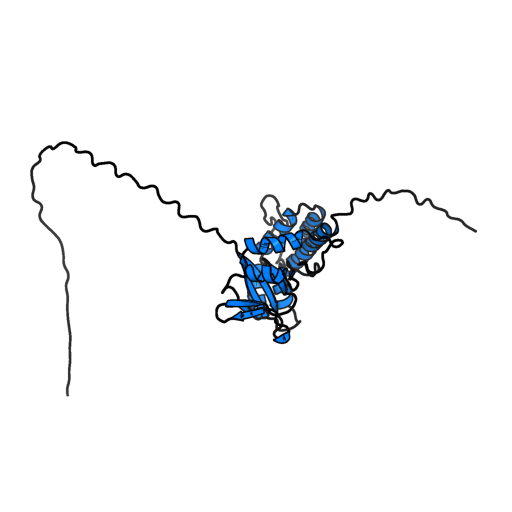.62 173 GLY A C 1
ATOM 1296 O O . GLY A 1 173 ? 1.143 -14.493 5.950 1.00 88.62 173 GLY A O 1
ATOM 1297 N N . PRO A 1 174 ? 1.420 -16.172 7.421 1.00 87.12 174 PRO A N 1
ATOM 1298 C CA . PRO A 1 174 ? 1.712 -17.172 6.391 1.00 87.12 174 PRO A CA 1
ATOM 1299 C C . PRO A 1 174 ? 0.596 -17.333 5.348 1.00 87.12 174 PRO A C 1
ATOM 1301 O O . PRO A 1 174 ? 0.867 -17.321 4.149 1.00 87.12 174 PRO A O 1
ATOM 1304 N N . ALA A 1 175 ? -0.665 -17.404 5.787 1.00 89.12 175 ALA A N 1
ATOM 1305 C CA . ALA A 1 175 ? -1.817 -17.537 4.893 1.00 89.12 175 ALA A CA 1
ATOM 1306 C C . ALA A 1 175 ? -2.033 -16.273 4.045 1.00 89.12 175 ALA A C 1
ATOM 1308 O O . ALA A 1 175 ? -2.393 -16.347 2.867 1.00 89.12 175 ALA A O 1
ATOM 1309 N N . PHE A 1 176 ? -1.782 -15.097 4.628 1.00 90.81 176 PHE A N 1
ATOM 1310 C CA . PHE A 1 176 ? -1.794 -13.842 3.886 1.00 90.81 176 PHE A CA 1
ATOM 1311 C C . PHE A 1 176 ? -0.684 -13.817 2.831 1.00 90.81 176 PHE A C 1
ATOM 1313 O O . PHE A 1 176 ? -0.953 -13.483 1.680 1.00 90.81 176 PHE A O 1
ATOM 1320 N N . ALA A 1 177 ? 0.542 -14.200 3.196 1.00 88.50 177 ALA A N 1
ATOM 1321 C CA . ALA A 1 177 ? 1.693 -14.205 2.300 1.00 88.50 177 ALA A CA 1
ATOM 1322 C C . ALA A 1 177 ? 1.488 -15.124 1.090 1.00 88.50 177 ALA A C 1
ATOM 1324 O O . ALA A 1 177 ? 1.798 -14.727 -0.032 1.00 88.50 177 ALA A O 1
ATOM 1325 N N . GLU A 1 178 ? 0.913 -16.308 1.300 1.00 87.38 178 GLU A N 1
ATOM 1326 C CA . GLU A 1 178 ? 0.556 -17.236 0.224 1.00 87.38 178 GLU A CA 1
ATOM 1327 C C . GLU A 1 178 ? -0.459 -16.609 -0.746 1.00 87.38 178 GLU A C 1
ATOM 1329 O O . GLU A 1 178 ? -0.214 -16.532 -1.953 1.00 87.38 178 GLU A O 1
ATOM 1334 N N . LYS A 1 179 ? -1.575 -16.085 -0.221 1.00 88.00 179 LYS A N 1
ATOM 1335 C CA . LYS A 1 179 ? -2.660 -15.533 -1.043 1.00 88.00 179 LYS A CA 1
ATOM 1336 C C . LYS A 1 179 ? -2.269 -14.235 -1.749 1.00 88.00 179 LYS A C 1
ATOM 1338 O O . LYS A 1 179 ? -2.494 -14.080 -2.948 1.00 88.00 179 LYS A O 1
ATOM 1343 N N . ALA A 1 180 ? -1.739 -13.271 -1.002 1.00 87.62 180 ALA A N 1
ATOM 1344 C CA . ALA A 1 180 ? -1.419 -11.953 -1.531 1.00 87.62 180 ALA A CA 1
ATOM 1345 C C . ALA A 1 180 ? -0.125 -11.974 -2.356 1.00 87.62 180 ALA A C 1
ATOM 1347 O O . ALA A 1 180 ? -0.025 -11.215 -3.316 1.00 87.62 180 ALA A O 1
ATOM 1348 N N . GLY A 1 181 ? 0.825 -12.867 -2.056 1.00 84.19 181 GLY A N 1
ATOM 1349 C CA . GLY A 1 181 ? 2.075 -12.996 -2.806 1.00 84.19 181 GLY A CA 1
ATOM 1350 C C . GLY A 1 181 ? 1.845 -13.410 -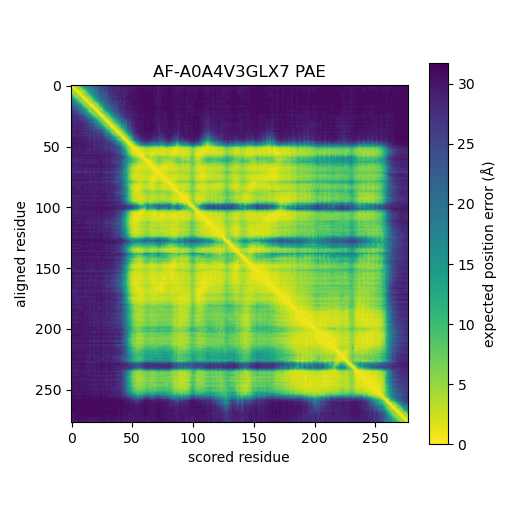4.258 1.00 84.19 181 GLY A C 1
ATOM 1351 O O . GLY A 1 181 ? 2.428 -12.811 -5.157 1.00 84.19 181 GLY A O 1
ATOM 1352 N N . ALA A 1 182 ? 0.934 -14.357 -4.503 1.00 82.50 182 ALA A N 1
ATOM 1353 C CA . ALA A 1 182 ? 0.583 -14.790 -5.858 1.00 82.50 182 ALA A CA 1
ATOM 1354 C C . ALA A 1 182 ? 0.028 -13.647 -6.730 1.00 82.50 182 ALA A C 1
ATOM 1356 O O . ALA A 1 182 ? 0.274 -13.598 -7.932 1.00 82.50 182 ALA A O 1
ATOM 1357 N N . ILE A 1 183 ? -0.699 -12.707 -6.121 1.00 82.56 183 ILE A N 1
ATOM 1358 C CA . ILE A 1 183 ? -1.277 -11.553 -6.817 1.00 82.56 183 ILE A CA 1
ATOM 1359 C C . ILE A 1 183 ? -0.220 -10.457 -6.977 1.00 82.56 183 ILE A C 1
ATOM 1361 O O . ILE A 1 183 ? -0.013 -9.941 -8.076 1.00 82.56 183 ILE A O 1
ATOM 1365 N N . ALA A 1 184 ? 0.467 -10.117 -5.887 1.00 83.62 184 ALA A N 1
ATOM 1366 C CA . ALA A 1 184 ? 1.407 -9.008 -5.828 1.00 83.62 184 ALA A CA 1
ATOM 1367 C C . ALA A 1 184 ? 2.671 -9.243 -6.658 1.00 83.62 184 ALA A C 1
ATOM 1369 O O . ALA A 1 184 ? 3.210 -8.279 -7.193 1.00 83.62 184 ALA A O 1
ATOM 1370 N N . PHE A 1 185 ? 3.132 -10.488 -6.781 1.00 85.75 185 PHE A N 1
ATOM 1371 C CA . PHE A 1 185 ? 4.317 -10.858 -7.560 1.00 85.75 185 PHE A CA 1
ATOM 1372 C C . PHE A 1 185 ? 3.946 -11.506 -8.901 1.00 85.75 185 PHE A C 1
ATOM 1374 O O . PHE A 1 185 ? 4.719 -12.280 -9.453 1.00 85.75 185 PHE A O 1
ATOM 1381 N N . SER A 1 186 ? 2.753 -11.214 -9.424 1.00 85.00 186 SER A N 1
ATOM 1382 C CA . SER A 1 186 ? 2.388 -11.583 -10.793 1.00 85.00 186 SER A CA 1
ATOM 1383 C C . SER A 1 186 ? 2.996 -10.606 -11.801 1.00 85.00 186 SER A C 1
ATOM 1385 O O . SER A 1 186 ? 3.182 -9.426 -11.496 1.00 85.00 186 SER A O 1
ATOM 1387 N N . GLU A 1 187 ? 3.229 -11.073 -13.028 1.00 87.19 187 GLU A N 1
ATOM 1388 C CA . GLU A 1 187 ? 3.656 -10.228 -14.150 1.00 87.19 187 GLU A CA 1
ATOM 1389 C C . GLU A 1 187 ? 2.759 -8.995 -14.303 1.00 87.19 187 GLU A C 1
ATOM 1391 O O . GLU A 1 187 ? 3.254 -7.875 -14.368 1.00 87.19 187 GLU A O 1
ATOM 1396 N N . LYS A 1 188 ? 1.434 -9.180 -14.258 1.00 87.50 188 LYS A N 1
ATOM 1397 C CA . LYS A 1 188 ? 0.459 -8.086 -14.355 1.00 87.50 188 LYS A CA 1
ATOM 1398 C C . LYS A 1 188 ? 0.657 -7.027 -13.267 1.00 87.50 188 LYS A C 1
ATOM 1400 O O . LYS A 1 188 ? 0.550 -5.834 -13.545 1.00 87.50 188 LYS A O 1
ATOM 1405 N N . ALA A 1 189 ? 0.921 -7.445 -12.029 1.00 85.62 189 ALA A N 1
ATOM 1406 C CA . ALA A 1 189 ? 1.147 -6.517 -10.925 1.00 85.62 189 ALA A CA 1
ATOM 1407 C C . ALA A 1 189 ? 2.478 -5.769 -11.070 1.00 85.62 189 ALA A C 1
ATOM 1409 O O . ALA A 1 189 ? 2.543 -4.579 -10.770 1.00 85.62 189 ALA A O 1
ATOM 1410 N N . VAL A 1 190 ? 3.524 -6.446 -11.549 1.00 88.56 190 VAL A N 1
ATOM 1411 C CA . VAL A 1 190 ? 4.822 -5.819 -11.826 1.00 88.56 190 VAL A CA 1
ATOM 1412 C C . VAL A 1 190 ? 4.715 -4.840 -12.992 1.00 88.56 190 VAL A C 1
ATOM 1414 O O . VAL A 1 190 ? 5.188 -3.718 -12.866 1.00 88.56 190 VAL A O 1
ATOM 1417 N N . LEU A 1 191 ? 4.033 -5.214 -14.074 1.00 88.06 191 LEU A N 1
ATOM 1418 C CA . LEU A 1 191 ? 3.778 -4.356 -15.229 1.00 88.06 191 LEU A CA 1
ATOM 1419 C C . LEU A 1 191 ? 3.030 -3.081 -14.825 1.00 88.06 191 LEU A C 1
ATOM 1421 O O . LEU A 1 191 ? 3.482 -1.983 -15.125 1.00 88.06 191 LEU A O 1
ATOM 1425 N N . SER A 1 192 ? 1.944 -3.219 -14.057 1.00 87.19 192 SER A N 1
ATOM 1426 C CA . SER A 1 192 ? 1.204 -2.064 -13.538 1.00 87.19 192 SER A CA 1
ATOM 1427 C C . SER A 1 192 ? 2.079 -1.147 -12.682 1.00 87.19 192 SER A C 1
ATOM 1429 O O . SER A 1 192 ? 1.884 0.064 -12.703 1.00 87.19 192 SER A O 1
ATOM 1431 N N . PHE A 1 193 ? 3.018 -1.706 -11.916 1.00 88.50 193 PHE A N 1
ATOM 1432 C CA . PHE A 1 193 ? 3.915 -0.920 -11.073 1.00 88.50 193 PHE A CA 1
ATOM 1433 C C . PHE A 1 193 ? 5.024 -0.236 -11.881 1.00 88.50 193 PHE A C 1
ATOM 1435 O O . PHE A 1 193 ? 5.389 0.897 -11.589 1.00 88.50 193 PHE A O 1
ATOM 1442 N N . VAL A 1 194 ? 5.521 -0.888 -12.933 1.00 90.25 194 VAL A N 1
ATOM 1443 C CA . VAL A 1 194 ? 6.433 -0.283 -13.910 1.00 90.25 194 VAL A CA 1
ATOM 1444 C C . VAL A 1 194 ? 5.780 0.941 -14.554 1.00 90.25 194 VAL A C 1
ATOM 1446 O O . VAL A 1 194 ? 6.388 2.008 -14.539 1.00 90.25 194 VAL A O 1
ATOM 1449 N N . SER A 1 195 ? 4.538 0.822 -15.038 1.00 87.50 195 SER A N 1
ATOM 1450 C CA . SER A 1 195 ? 3.800 1.956 -15.614 1.00 87.50 195 SER A CA 1
ATOM 1451 C C . SER A 1 195 ? 3.645 3.109 -14.617 1.00 87.50 195 SER A C 1
ATOM 1453 O O . SER A 1 195 ? 3.941 4.244 -14.966 1.00 87.50 195 SER A O 1
ATOM 1455 N N . GLN A 1 196 ? 3.306 2.821 -13.352 1.00 85.75 196 GLN A N 1
ATOM 1456 C CA . GLN A 1 196 ? 3.220 3.850 -12.304 1.00 85.75 196 GLN A CA 1
ATOM 1457 C C . GLN A 1 196 ? 4.537 4.611 -12.099 1.00 85.75 196 GLN A C 1
ATOM 1459 O O . GLN A 1 196 ? 4.515 5.813 -11.854 1.00 85.75 196 GLN A O 1
ATOM 1464 N N . ILE A 1 197 ? 5.686 3.929 -12.185 1.00 87.25 197 ILE A N 1
ATOM 1465 C CA . ILE A 1 197 ? 6.988 4.595 -12.060 1.00 87.25 197 ILE A CA 1
ATOM 1466 C C . ILE A 1 197 ? 7.278 5.458 -13.293 1.00 87.25 197 ILE A C 1
ATOM 1468 O O . ILE A 1 197 ? 7.855 6.526 -13.138 1.00 87.25 197 ILE A O 1
ATOM 1472 N N . PHE A 1 198 ? 6.882 5.039 -14.497 1.00 86.56 198 PHE A N 1
ATOM 1473 C CA . PHE A 1 198 ? 7.043 5.859 -15.704 1.00 86.56 198 PHE A CA 1
ATOM 1474 C C . PHE A 1 198 ? 6.134 7.097 -15.709 1.00 86.56 198 PHE A C 1
ATOM 1476 O O . PHE A 1 198 ? 6.560 8.162 -16.156 1.00 86.56 198 PHE A O 1
ATOM 1483 N N . ASP A 1 199 ? 4.930 7.007 -15.134 1.00 86.06 199 ASP A N 1
ATOM 1484 C CA . ASP A 1 199 ? 4.000 8.141 -14.997 1.00 86.06 199 ASP A CA 1
ATOM 1485 C C . ASP A 1 199 ? 4.590 9.306 -14.178 1.00 86.06 199 ASP A C 1
ATOM 1487 O O . ASP A 1 199 ? 4.136 10.448 -14.268 1.00 86.06 199 ASP A O 1
ATOM 1491 N N . PHE A 1 200 ? 5.651 9.052 -13.409 1.00 82.88 200 PHE A N 1
ATOM 1492 C CA . PHE A 1 200 ? 6.426 10.081 -12.722 1.00 82.88 200 PHE A CA 1
ATOM 1493 C C . PHE A 1 200 ? 7.175 11.039 -13.651 1.00 82.88 200 PHE A C 1
ATOM 1495 O O . PHE A 1 200 ? 7.516 12.150 -13.230 1.00 82.88 200 PHE A O 1
ATOM 1502 N N . GLY A 1 201 ? 7.501 10.602 -14.871 1.00 82.31 201 GLY A N 1
ATOM 1503 C CA . GLY A 1 201 ? 8.231 11.384 -15.868 1.00 82.31 201 GLY A CA 1
ATOM 1504 C C . GLY A 1 201 ? 9.678 11.752 -15.495 1.00 82.31 201 GLY A C 1
ATOM 1505 O O . GLY A 1 201 ? 10.232 12.699 -16.065 1.00 82.31 201 GLY A O 1
ATOM 1506 N N . ASP A 1 202 ? 10.319 11.056 -14.543 1.00 87.75 202 ASP A N 1
ATOM 1507 C CA . ASP A 1 202 ? 11.733 11.284 -14.196 1.00 87.75 202 ASP A CA 1
ATOM 1508 C C . ASP A 1 202 ? 12.660 10.336 -14.953 1.00 87.75 202 ASP A C 1
ATOM 1510 O O . ASP A 1 202 ? 12.841 9.166 -14.623 1.00 87.75 202 ASP A O 1
ATOM 1514 N N . LYS A 1 203 ? 13.392 10.926 -15.902 1.00 88.81 203 LYS A N 1
ATOM 1515 C CA . LYS A 1 203 ? 14.337 10.216 -16.772 1.00 88.81 203 LYS A CA 1
ATOM 1516 C C . LYS A 1 203 ? 15.413 9.416 -16.029 1.00 88.81 203 LYS A C 1
ATOM 1518 O O . LYS A 1 203 ? 16.073 8.578 -16.644 1.00 88.81 203 LYS A O 1
ATOM 1523 N N . ALA A 1 204 ? 15.721 9.724 -14.767 1.00 88.12 204 ALA A N 1
ATOM 1524 C CA . ALA A 1 204 ? 16.700 8.961 -13.996 1.00 88.12 204 ALA A CA 1
ATOM 1525 C C . ALA A 1 204 ? 16.073 7.723 -13.342 1.00 88.12 204 ALA A C 1
ATOM 1527 O O . ALA A 1 204 ? 16.749 6.693 -13.282 1.00 88.12 204 ALA A O 1
ATOM 1528 N N . ALA A 1 205 ? 14.822 7.803 -12.887 1.00 88.69 205 ALA A N 1
ATOM 1529 C CA . ALA A 1 205 ? 14.022 6.657 -12.469 1.00 88.69 205 ALA A CA 1
ATOM 1530 C C . ALA A 1 205 ? 13.750 5.732 -13.665 1.00 88.69 205 ALA A C 1
ATOM 1532 O O . ALA A 1 205 ? 14.098 4.554 -13.595 1.00 88.69 205 ALA A O 1
ATOM 1533 N N . ASP A 1 206 ? 13.310 6.280 -14.799 1.00 91.06 206 ASP A N 1
ATOM 1534 C CA . ASP A 1 206 ? 13.025 5.539 -16.039 1.00 91.06 206 ASP A CA 1
ATOM 1535 C C . ASP A 1 206 ? 14.224 4.694 -16.492 1.00 91.06 206 ASP A C 1
ATOM 1537 O O . ASP A 1 206 ? 14.122 3.492 -16.739 1.00 91.06 206 ASP A O 1
ATOM 1541 N N . ARG A 1 207 ? 15.426 5.291 -16.509 1.00 91.94 207 ARG A N 1
ATOM 1542 C CA . ARG A 1 207 ? 16.667 4.570 -16.843 1.00 91.94 207 ARG A CA 1
ATOM 1543 C C . ARG A 1 207 ? 16.987 3.444 -15.861 1.00 91.94 207 ARG A C 1
ATOM 1545 O O . ARG A 1 207 ? 17.559 2.432 -16.267 1.00 91.94 207 ARG A O 1
ATOM 1552 N N . GLN A 1 208 ? 16.682 3.620 -14.576 1.00 93.19 208 GLN A N 1
ATOM 1553 C CA . GLN A 1 208 ? 16.892 2.577 -13.572 1.00 93.19 208 GLN A CA 1
ATOM 1554 C C . GLN A 1 208 ? 15.885 1.437 -13.731 1.00 93.19 208 GLN A C 1
ATOM 1556 O O . GLN A 1 208 ? 16.288 0.279 -13.612 1.00 93.19 208 GLN A O 1
ATOM 1561 N N . VAL A 1 209 ? 14.625 1.750 -14.053 1.00 92.62 209 VAL A N 1
ATOM 1562 C CA . VAL A 1 209 ? 13.585 0.762 -14.373 1.00 92.62 209 VAL A CA 1
ATOM 1563 C C . VAL A 1 209 ? 13.990 -0.040 -15.604 1.00 92.62 209 VAL A C 1
ATOM 1565 O O . VAL A 1 209 ? 14.122 -1.258 -15.511 1.00 92.62 209 VAL A O 1
ATOM 1568 N N . ALA A 1 210 ? 14.310 0.623 -16.719 1.00 91.00 210 ALA A N 1
ATOM 1569 C CA . ALA A 1 210 ? 14.744 -0.039 -17.950 1.00 91.00 210 ALA A CA 1
ATOM 1570 C C . ALA A 1 210 ? 15.971 -0.943 -17.727 1.00 91.00 210 ALA A C 1
ATOM 1572 O O . ALA A 1 210 ? 16.035 -2.061 -18.238 1.00 91.00 210 ALA A O 1
ATOM 1573 N N . LYS A 1 211 ? 16.936 -0.497 -16.908 1.00 92.88 211 LYS A N 1
ATOM 1574 C CA . LYS A 1 211 ? 18.091 -1.317 -16.517 1.00 92.88 211 LYS A CA 1
ATOM 1575 C C . LYS A 1 211 ? 17.676 -2.551 -15.706 1.00 92.88 211 LYS A C 1
ATOM 1577 O O . LYS A 1 211 ? 18.171 -3.637 -15.989 1.00 92.88 211 LYS A O 1
ATOM 1582 N N . ALA A 1 212 ? 16.796 -2.397 -14.715 1.00 92.00 212 ALA A N 1
ATOM 1583 C CA . ALA A 1 212 ? 16.321 -3.508 -13.889 1.00 92.00 212 ALA A CA 1
ATOM 1584 C C . ALA A 1 212 ? 15.554 -4.553 -14.716 1.00 92.00 212 ALA A C 1
ATOM 1586 O O . ALA A 1 212 ? 15.770 -5.749 -14.529 1.00 92.00 212 ALA A O 1
ATOM 1587 N N . LEU A 1 213 ? 14.720 -4.108 -15.659 1.00 91.25 213 LEU A N 1
ATOM 1588 C CA . LEU A 1 213 ? 14.008 -4.983 -16.591 1.00 91.25 213 LEU A CA 1
ATOM 1589 C C . LEU A 1 213 ? 14.984 -5.745 -17.494 1.00 91.25 213 LEU A C 1
ATOM 1591 O O . LEU A 1 213 ? 14.942 -6.973 -17.538 1.00 91.25 213 LEU A O 1
ATOM 1595 N N . LYS A 1 214 ? 15.938 -5.042 -18.118 1.00 89.25 214 LYS A N 1
ATOM 1596 C CA . LYS A 1 214 ? 16.928 -5.650 -19.018 1.00 89.25 214 LYS A CA 1
ATOM 1597 C C . LYS A 1 214 ? 17.802 -6.700 -18.332 1.00 89.25 214 LYS A C 1
ATOM 1599 O O . LYS A 1 214 ? 18.108 -7.727 -18.929 1.00 89.25 214 LYS A O 1
ATOM 1604 N N . GLU A 1 215 ? 18.198 -6.465 -17.082 1.00 89.69 215 GLU A N 1
ATOM 1605 C CA . GLU A 1 215 ? 18.956 -7.441 -16.281 1.00 89.69 215 GLU A CA 1
ATOM 1606 C C . GLU A 1 215 ? 18.150 -8.714 -15.967 1.00 89.69 215 GLU A C 1
ATOM 1608 O O . GLU A 1 215 ? 18.745 -9.755 -15.704 1.00 89.69 215 GLU A O 1
ATOM 1613 N N . ASN A 1 216 ? 16.819 -8.651 -16.064 1.00 87.75 216 ASN A N 1
ATOM 1614 C CA . ASN A 1 216 ? 15.904 -9.788 -15.946 1.00 87.75 216 ASN A CA 1
ATOM 1615 C C . ASN A 1 216 ? 15.433 -10.320 -17.314 1.00 87.75 216 ASN A C 1
ATOM 1617 O O . ASN A 1 216 ? 14.490 -11.104 -17.378 1.00 87.75 216 ASN A O 1
ATOM 1621 N N . GLY A 1 217 ? 16.068 -9.896 -18.413 1.00 86.06 217 GLY A N 1
ATOM 1622 C CA . GLY A 1 217 ? 15.704 -10.312 -19.770 1.00 86.06 217 GLY A CA 1
ATOM 1623 C C . GLY A 1 217 ? 14.380 -9.734 -20.274 1.00 86.06 217 GLY A C 1
ATOM 1624 O O . GLY A 1 217 ? 13.856 -10.228 -21.265 1.00 86.06 217 GLY A O 1
ATOM 1625 N N . LEU A 1 218 ? 13.846 -8.708 -19.608 1.00 88.38 218 LEU A N 1
ATOM 1626 C CA . LEU A 1 218 ? 12.607 -8.038 -19.982 1.00 88.38 218 LEU A CA 1
ATOM 1627 C C . LEU A 1 218 ? 12.894 -6.723 -20.706 1.00 88.38 218 LEU A C 1
ATOM 1629 O O . LEU A 1 218 ? 13.823 -5.985 -20.374 1.00 88.38 218 LEU A O 1
ATOM 1633 N N . GLU A 1 219 ? 12.026 -6.402 -21.653 1.00 86.94 219 GLU A N 1
ATOM 1634 C CA . GLU A 1 219 ? 11.963 -5.103 -22.313 1.00 86.94 219 GLU A CA 1
ATOM 1635 C C . GLU A 1 219 ? 10.524 -4.600 -22.220 1.00 86.94 219 GLU A C 1
ATOM 1637 O O . GLU A 1 219 ? 9.598 -5.385 -22.421 1.00 86.94 219 GLU A O 1
ATOM 1642 N N . TYR A 1 220 ? 10.343 -3.330 -21.858 1.00 85.31 220 TYR A N 1
ATOM 1643 C CA . TYR A 1 220 ? 9.035 -2.694 -21.708 1.00 85.31 220 TYR A CA 1
ATOM 1644 C C . TYR A 1 220 ? 8.817 -1.719 -22.855 1.00 85.31 220 TYR A C 1
ATOM 1646 O O . TYR A 1 220 ? 9.662 -0.864 -23.114 1.00 85.31 220 TYR A O 1
ATOM 1654 N N . ASP A 1 221 ? 7.687 -1.876 -23.525 1.00 84.75 221 ASP A N 1
ATOM 1655 C CA . ASP A 1 221 ? 7.202 -0.959 -24.540 1.00 84.75 221 ASP A CA 1
ATOM 1656 C C . ASP A 1 221 ? 6.230 0.021 -23.874 1.00 84.75 221 ASP A C 1
ATOM 1658 O O . ASP A 1 221 ? 5.134 -0.361 -23.457 1.00 84.75 221 ASP A O 1
ATOM 1662 N N . GLU A 1 222 ? 6.664 1.276 -23.747 1.00 77.50 222 GLU A N 1
ATOM 1663 C CA . GLU A 1 222 ? 5.883 2.367 -23.159 1.00 77.50 222 GLU A CA 1
ATOM 1664 C C . GLU A 1 222 ? 4.600 2.653 -23.956 1.00 77.50 222 GLU A C 1
ATOM 1666 O O . GLU A 1 222 ? 3.575 2.958 -23.346 1.00 77.50 222 GLU A O 1
ATOM 1671 N N . ASP A 1 223 ? 4.620 2.492 -25.286 1.00 81.00 223 ASP A N 1
ATOM 1672 C CA . ASP A 1 223 ? 3.478 2.809 -26.152 1.00 81.00 223 ASP A CA 1
ATOM 1673 C C . ASP A 1 223 ? 2.360 1.770 -26.007 1.00 81.00 223 ASP A C 1
ATOM 1675 O O . ASP A 1 223 ? 1.172 2.108 -25.994 1.00 81.00 223 ASP A O 1
ATOM 1679 N N . SER A 1 224 ? 2.723 0.488 -25.897 1.00 80.88 224 SER A N 1
ATOM 1680 C CA . SER A 1 224 ? 1.747 -0.593 -25.709 1.00 80.88 224 SER A CA 1
ATOM 1681 C C . SER A 1 224 ? 1.468 -0.930 -24.244 1.00 80.88 224 SER A C 1
ATOM 1683 O O . SER A 1 224 ? 0.487 -1.629 -23.962 1.00 80.88 224 SER A O 1
ATOM 1685 N N . GLY A 1 225 ? 2.304 -0.449 -23.320 1.00 79.81 225 GLY A N 1
ATOM 1686 C CA . GLY A 1 225 ? 2.234 -0.748 -21.892 1.00 79.81 225 GLY A CA 1
ATOM 1687 C C . GLY A 1 225 ? 2.467 -2.228 -21.585 1.00 79.81 225 GLY A C 1
ATOM 1688 O O . GLY A 1 225 ? 1.825 -2.769 -20.684 1.00 79.81 225 GLY A O 1
ATOM 1689 N N . LYS A 1 226 ? 3.313 -2.915 -22.364 1.00 83.31 226 LYS A N 1
ATOM 1690 C CA . LYS A 1 226 ? 3.539 -4.371 -22.282 1.00 83.31 226 LYS A CA 1
ATOM 1691 C C . LYS A 1 226 ? 5.019 -4.723 -22.287 1.00 83.31 226 LYS A C 1
ATOM 1693 O O . LYS A 1 226 ? 5.856 -3.962 -22.764 1.00 83.31 226 LYS A O 1
ATOM 1698 N N . PHE A 1 227 ? 5.337 -5.923 -21.804 1.00 84.00 227 PHE A N 1
ATOM 1699 C CA . PHE A 1 227 ? 6.647 -6.511 -22.051 1.00 84.00 227 PHE A CA 1
ATOM 1700 C C . PHE A 1 227 ? 6.706 -7.067 -23.481 1.00 84.00 227 PHE A C 1
ATOM 1702 O O . PHE A 1 227 ? 5.788 -7.753 -23.921 1.00 84.00 227 PHE A O 1
ATOM 1709 N N . VAL A 1 228 ? 7.764 -6.737 -24.224 1.00 77.19 228 VAL A N 1
ATOM 1710 C CA . VAL A 1 228 ? 7.893 -7.039 -25.668 1.00 77.19 228 VAL A CA 1
ATOM 1711 C C . VAL A 1 228 ? 8.825 -8.211 -25.971 1.00 77.19 228 VAL A C 1
ATOM 1713 O O . VAL A 1 228 ? 8.809 -8.738 -27.081 1.00 77.19 228 VAL A O 1
ATOM 1716 N N . ASN A 1 229 ? 9.614 -8.660 -24.994 1.00 69.50 229 ASN A N 1
ATOM 1717 C CA . ASN A 1 229 ? 10.519 -9.789 -25.168 1.00 69.50 229 ASN A CA 1
ATOM 1718 C C . ASN A 1 229 ? 10.413 -10.756 -23.982 1.00 69.50 229 ASN A C 1
ATOM 1720 O O . ASN A 1 229 ? 11.046 -10.573 -22.948 1.00 69.50 229 ASN A O 1
ATOM 1724 N N . GLU A 1 230 ? 9.597 -11.797 -24.146 1.00 60.50 230 GLU A N 1
ATOM 1725 C CA . GLU A 1 230 ? 9.412 -12.888 -23.177 1.00 60.50 230 GLU A CA 1
ATOM 1726 C C . GLU A 1 230 ? 10.431 -14.030 -23.370 1.00 60.50 230 GLU A C 1
ATOM 1728 O O . GLU A 1 230 ? 10.211 -15.156 -22.931 1.00 60.50 230 GLU A O 1
ATOM 1733 N N . SER A 1 231 ? 11.579 -13.785 -24.017 1.00 52.00 231 SER A N 1
ATOM 1734 C CA . SER A 1 231 ? 12.647 -14.802 -24.094 1.00 52.00 231 SER A CA 1
ATOM 1735 C C . SER A 1 231 ? 13.328 -15.074 -22.740 1.00 52.00 231 SER A C 1
ATOM 1737 O O . SER A 1 231 ? 14.197 -15.944 -22.642 1.00 52.00 231 SER A O 1
ATOM 1739 N N . ALA A 1 232 ? 12.917 -14.364 -21.683 1.00 55.62 232 ALA A N 1
ATOM 1740 C CA . ALA A 1 232 ? 13.396 -14.535 -20.324 1.00 55.62 232 ALA A CA 1
ATOM 1741 C C . ALA A 1 232 ? 13.003 -15.906 -19.745 1.00 55.62 232 ALA A C 1
ATOM 1743 O O . ALA A 1 232 ? 11.848 -16.198 -19.432 1.00 55.62 232 ALA A O 1
ATOM 1744 N N . THR A 1 233 ? 14.009 -16.744 -19.510 1.00 58.81 233 THR A N 1
ATOM 1745 C CA . THR A 1 233 ? 13.912 -17.883 -18.597 1.00 58.81 233 THR A CA 1
ATOM 1746 C C . THR A 1 233 ? 13.466 -17.400 -17.214 1.00 58.81 233 THR A C 1
ATOM 1748 O O . THR A 1 233 ? 14.206 -16.674 -16.564 1.00 58.81 233 THR A O 1
ATOM 1751 N N . LYS A 1 234 ? 12.264 -17.815 -16.787 1.00 72.19 234 LYS A N 1
ATOM 1752 C CA . LYS A 1 234 ? 11.690 -17.721 -15.428 1.00 72.19 234 LYS A CA 1
ATOM 1753 C C . LYS A 1 234 ? 12.156 -16.496 -14.615 1.00 72.19 234 LYS A C 1
ATOM 1755 O O . LYS A 1 234 ? 13.018 -16.613 -13.751 1.00 72.19 234 LYS A O 1
ATOM 1760 N N . VAL A 1 235 ? 11.540 -15.343 -14.873 1.00 84.69 235 VAL A N 1
ATOM 1761 C CA . VAL A 1 235 ? 11.739 -14.110 -14.093 1.00 84.69 235 VAL A CA 1
ATOM 1762 C C . VAL A 1 235 ? 11.385 -14.343 -12.619 1.00 84.69 235 VAL A C 1
ATOM 1764 O O . VAL A 1 235 ? 10.302 -14.847 -12.309 1.00 84.69 235 VAL A O 1
ATOM 1767 N N . ASP A 1 236 ? 12.269 -13.939 -11.700 1.00 88.38 236 ASP A N 1
ATOM 1768 C CA . ASP A 1 236 ? 11.915 -13.805 -10.284 1.00 88.38 236 ASP A CA 1
ATOM 1769 C C . ASP A 1 236 ? 11.177 -12.476 -10.073 1.00 88.38 236 ASP A C 1
ATOM 1771 O O . ASP A 1 236 ? 11.756 -11.419 -9.806 1.00 88.38 236 ASP A O 1
ATOM 1775 N N . TRP A 1 237 ? 9.854 -12.528 -10.218 1.00 86.81 237 TRP A N 1
ATOM 1776 C CA . TRP A 1 237 ? 8.987 -11.360 -10.074 1.00 86.81 237 TRP A CA 1
ATOM 1777 C C . TRP A 1 237 ? 9.063 -10.714 -8.689 1.00 86.81 237 TRP A C 1
ATOM 1779 O O . TRP A 1 237 ? 8.832 -9.511 -8.563 1.00 86.81 237 TRP A O 1
ATOM 1789 N N . LYS A 1 238 ? 9.390 -11.483 -7.645 1.00 84.50 238 LYS A N 1
ATOM 1790 C CA . LYS A 1 238 ? 9.497 -10.964 -6.281 1.00 84.50 238 LYS A CA 1
ATOM 1791 C C . LYS A 1 238 ? 10.750 -10.108 -6.137 1.00 84.50 238 LYS A C 1
ATOM 1793 O O . LYS A 1 238 ? 10.663 -8.997 -5.609 1.00 84.50 238 LYS A O 1
ATOM 1798 N N . GLU A 1 239 ? 11.891 -10.599 -6.616 1.00 85.75 239 GLU A N 1
ATOM 1799 C CA . GLU A 1 239 ? 13.149 -9.849 -6.596 1.00 85.75 239 GLU A CA 1
ATOM 1800 C C . GLU A 1 239 ? 13.068 -8.596 -7.477 1.00 85.75 239 GLU A C 1
ATOM 1802 O O . GLU A 1 239 ? 13.401 -7.494 -7.026 1.00 85.75 239 GLU A O 1
ATOM 1807 N N . LEU A 1 240 ? 12.530 -8.730 -8.695 1.00 89.62 240 LEU A N 1
ATOM 1808 C CA . LEU A 1 240 ? 12.328 -7.594 -9.593 1.00 89.62 240 LEU A CA 1
ATOM 1809 C C . LEU A 1 240 ? 11.430 -6.528 -8.953 1.00 89.62 240 LEU A C 1
ATOM 1811 O O . LEU A 1 240 ? 11.794 -5.350 -8.933 1.00 89.62 240 LEU A O 1
ATOM 1815 N N . LYS A 1 241 ? 10.292 -6.920 -8.365 1.00 87.12 241 LYS A N 1
ATOM 1816 C CA . LYS A 1 241 ? 9.382 -5.969 -7.713 1.00 87.12 241 LYS A CA 1
ATOM 1817 C C . LYS A 1 241 ? 10.032 -5.262 -6.525 1.00 87.12 241 LYS A C 1
ATOM 1819 O O . LYS A 1 241 ? 9.833 -4.062 -6.354 1.00 87.12 241 LYS A O 1
ATOM 1824 N N . ALA A 1 242 ? 10.839 -5.961 -5.726 1.00 83.56 242 ALA A N 1
ATOM 1825 C CA . ALA A 1 242 ? 11.572 -5.347 -4.618 1.00 83.56 242 ALA A CA 1
ATOM 1826 C C . ALA A 1 242 ? 12.551 -4.264 -5.105 1.00 83.56 242 ALA A C 1
ATOM 1828 O O . ALA A 1 242 ? 12.642 -3.190 -4.506 1.00 83.56 242 ALA A O 1
ATOM 1829 N N . ARG A 1 243 ? 13.240 -4.508 -6.225 1.00 87.19 243 ARG A N 1
ATOM 1830 C CA . ARG A 1 243 ? 14.136 -3.522 -6.838 1.00 87.19 243 ARG A CA 1
ATOM 1831 C C . ARG A 1 243 ? 13.388 -2.329 -7.428 1.00 87.19 243 ARG A C 1
ATOM 1833 O O . ARG A 1 243 ? 13.826 -1.195 -7.247 1.00 87.19 243 ARG A O 1
ATOM 1840 N N . LEU A 1 244 ? 12.258 -2.566 -8.094 1.00 89.75 244 LEU A N 1
ATOM 1841 C CA . LEU A 1 244 ? 11.390 -1.493 -8.592 1.00 89.75 244 LEU A CA 1
ATOM 1842 C C . LEU A 1 244 ? 10.886 -0.612 -7.443 1.00 89.75 244 LEU A C 1
ATOM 1844 O O . LEU A 1 244 ? 10.882 0.608 -7.572 1.00 89.75 244 LEU A O 1
ATOM 1848 N N . TRP A 1 245 ? 10.562 -1.204 -6.290 1.00 86.19 245 TRP A N 1
ATOM 1849 C CA . TRP A 1 245 ? 10.165 -0.452 -5.097 1.00 86.19 245 TRP A CA 1
ATOM 1850 C C . TRP A 1 245 ? 11.257 0.479 -4.592 1.00 86.19 245 TRP A C 1
ATOM 1852 O O . TRP A 1 245 ? 10.977 1.614 -4.221 1.00 86.19 245 TRP A O 1
ATOM 1862 N N . GLN A 1 246 ? 12.510 0.028 -4.608 1.00 82.94 246 GLN A N 1
ATOM 1863 C CA . GLN A 1 246 ? 13.631 0.880 -4.232 1.00 82.94 246 GLN A CA 1
ATOM 1864 C C . GLN A 1 246 ? 13.771 2.080 -5.181 1.00 82.94 246 GLN A C 1
ATOM 1866 O O . GLN A 1 246 ? 14.016 3.194 -4.725 1.00 82.94 246 GLN A O 1
ATOM 1871 N N . ILE A 1 247 ? 13.592 1.872 -6.490 1.00 87.50 247 ILE A N 1
ATOM 1872 C CA . ILE A 1 247 ? 13.633 2.951 -7.490 1.00 87.50 247 ILE A CA 1
ATOM 1873 C C . ILE A 1 247 ? 12.491 3.944 -7.246 1.00 87.50 247 ILE A C 1
ATOM 1875 O O . ILE A 1 247 ? 12.742 5.144 -7.143 1.00 87.50 247 ILE A O 1
ATOM 1879 N N . HIS A 1 248 ? 11.268 3.433 -7.098 1.00 85.75 248 HIS A N 1
ATOM 1880 C CA . HIS A 1 248 ? 10.072 4.211 -6.788 1.00 85.75 248 HIS A CA 1
ATOM 1881 C C . HIS A 1 248 ? 10.267 5.069 -5.531 1.00 85.75 248 HIS A C 1
ATOM 1883 O O . HIS A 1 248 ? 10.114 6.287 -5.566 1.00 85.75 248 HIS A O 1
ATOM 1889 N N . ASN A 1 249 ? 10.673 4.456 -4.419 1.00 77.81 249 ASN A N 1
ATOM 1890 C CA . ASN A 1 249 ? 10.819 5.169 -3.156 1.00 77.81 249 ASN A CA 1
ATOM 1891 C C . ASN A 1 249 ? 11.952 6.190 -3.192 1.00 77.81 249 ASN A C 1
ATOM 1893 O O . ASN A 1 249 ? 11.789 7.268 -2.639 1.00 77.81 249 ASN A O 1
ATOM 1897 N N . ASN A 1 250 ? 13.064 5.904 -3.874 1.00 79.00 250 ASN A N 1
ATOM 1898 C CA . ASN A 1 250 ? 14.129 6.888 -4.064 1.00 79.00 250 ASN A CA 1
ATOM 1899 C C . ASN A 1 250 ? 13.646 8.109 -4.860 1.00 79.00 250 ASN A C 1
ATOM 1901 O O . ASN A 1 250 ? 14.094 9.221 -4.589 1.00 79.00 250 ASN A O 1
ATOM 1905 N N . TYR A 1 251 ? 12.757 7.920 -5.841 1.00 80.69 251 TYR A N 1
ATOM 1906 C CA . TYR A 1 251 ? 12.129 9.030 -6.563 1.00 80.69 251 TYR A CA 1
ATOM 1907 C C . TYR A 1 251 ? 11.226 9.853 -5.640 1.00 80.69 251 TYR A C 1
ATOM 1909 O O . TYR A 1 251 ? 11.386 11.072 -5.567 1.00 80.69 251 TYR A O 1
ATOM 1917 N N . ILE A 1 252 ? 10.320 9.192 -4.910 1.00 74.56 252 ILE A N 1
ATOM 1918 C CA . ILE A 1 252 ? 9.404 9.859 -3.976 1.00 74.56 252 ILE A CA 1
ATOM 1919 C C . ILE A 1 252 ? 10.204 10.626 -2.922 1.00 74.56 252 ILE A C 1
ATOM 1921 O O . ILE A 1 252 ? 9.973 11.812 -2.719 1.00 74.56 252 ILE A O 1
ATOM 1925 N N . ASP A 1 253 ? 11.217 9.993 -2.335 1.00 68.69 253 ASP A N 1
ATOM 1926 C CA . ASP A 1 253 ? 12.126 10.604 -1.370 1.00 68.69 253 ASP A CA 1
ATOM 1927 C C . ASP A 1 253 ? 12.852 11.812 -1.973 1.00 68.69 253 ASP A C 1
ATOM 1929 O O . ASP A 1 253 ? 12.813 12.900 -1.411 1.00 68.69 253 ASP A O 1
ATOM 1933 N N . LYS A 1 254 ? 13.442 11.680 -3.167 1.00 70.12 254 LYS A N 1
ATOM 1934 C CA . LYS A 1 254 ? 14.105 12.792 -3.864 1.00 70.12 254 LYS A CA 1
ATOM 1935 C C . LYS A 1 254 ? 13.160 13.964 -4.119 1.00 70.12 254 LYS A C 1
ATOM 1937 O O . LYS A 1 254 ? 13.613 15.097 -4.023 1.00 70.12 254 LYS A O 1
ATOM 1942 N N . ASN A 1 255 ? 11.894 13.737 -4.450 1.00 65.88 255 ASN A N 1
ATOM 1943 C CA . ASN A 1 255 ? 10.977 14.825 -4.799 1.00 65.88 255 ASN A CA 1
ATOM 1944 C C . ASN A 1 255 ? 10.269 15.436 -3.593 1.00 65.88 255 ASN A C 1
ATOM 1946 O O . ASN A 1 255 ? 10.111 16.653 -3.557 1.00 65.88 255 ASN A O 1
ATOM 1950 N N . LEU A 1 256 ? 9.946 14.638 -2.574 1.00 55.62 256 LEU A N 1
ATOM 1951 C CA . LEU A 1 256 ? 9.488 15.148 -1.280 1.00 55.62 256 LEU A CA 1
ATOM 1952 C C . LEU A 1 256 ? 10.614 15.908 -0.553 1.00 55.62 256 LEU A C 1
ATOM 1954 O O . LEU A 1 256 ? 10.365 16.900 0.126 1.00 55.62 256 LEU A O 1
ATOM 1958 N N . ARG A 1 257 ? 11.880 15.499 -0.727 1.00 52.34 257 ARG A N 1
ATOM 1959 C CA . ARG A 1 257 ? 13.051 16.151 -0.102 1.00 52.34 257 ARG A CA 1
ATOM 1960 C C . ARG A 1 257 ? 13.730 17.216 -0.966 1.00 52.34 257 ARG A C 1
ATOM 1962 O O . ARG A 1 257 ? 14.524 17.997 -0.447 1.00 52.34 257 ARG A O 1
ATOM 1969 N N . GLY A 1 258 ? 13.465 17.238 -2.271 1.00 43.50 258 GLY A N 1
ATOM 1970 C CA . GLY A 1 258 ? 14.223 17.994 -3.276 1.00 43.50 258 GLY A CA 1
ATOM 1971 C C . GLY A 1 258 ? 13.481 19.154 -3.933 1.00 43.50 258 GLY A C 1
ATOM 1972 O O . GLY A 1 258 ? 14.032 19.747 -4.861 1.00 43.50 258 GLY A O 1
ATOM 1973 N N . ALA A 1 259 ? 12.294 19.532 -3.446 1.00 40.91 259 ALA A N 1
ATOM 1974 C CA . ALA A 1 259 ? 11.620 20.765 -3.870 1.00 40.91 259 ALA A CA 1
ATOM 1975 C C . ALA A 1 259 ? 12.462 22.041 -3.622 1.00 40.91 259 ALA A C 1
ATOM 1977 O O . ALA A 1 259 ? 12.167 23.089 -4.188 1.00 40.91 259 ALA A O 1
ATOM 1978 N N . GLU A 1 260 ? 13.576 21.953 -2.885 1.00 46.53 260 GLU A N 1
ATOM 1979 C CA . GLU A 1 260 ? 14.576 23.017 -2.802 1.00 46.53 260 GLU A CA 1
ATOM 1980 C C . GLU A 1 260 ? 16.001 22.495 -3.013 1.00 46.53 260 GLU A C 1
ATOM 1982 O O . GLU A 1 260 ? 16.658 21.983 -2.104 1.00 46.53 260 GLU A O 1
ATOM 1987 N N . GLY A 1 261 ? 16.513 22.662 -4.233 1.00 36.41 261 GLY A N 1
ATOM 1988 C CA . GLY A 1 261 ? 17.898 22.310 -4.546 1.00 36.41 261 GLY A CA 1
ATOM 1989 C C . GLY A 1 261 ? 18.404 22.747 -5.916 1.00 36.41 261 GLY A C 1
ATOM 1990 O O . GLY A 1 261 ? 19.425 22.241 -6.370 1.00 36.41 261 GLY A O 1
ATOM 1991 N N . GLY A 1 262 ? 17.741 23.696 -6.582 1.00 30.78 262 GLY A N 1
ATOM 1992 C CA . GLY A 1 262 ? 18.240 24.354 -7.795 1.00 30.78 262 GLY A CA 1
ATOM 1993 C C . GLY A 1 262 ? 19.374 25.350 -7.517 1.00 30.78 262 GLY A C 1
ATOM 1994 O O . GLY A 1 262 ? 19.380 26.449 -8.062 1.00 30.78 262 GLY A O 1
ATOM 1995 N N . GLY A 1 263 ? 20.321 25.003 -6.645 1.00 29.86 263 GLY A N 1
ATOM 1996 C CA . GLY A 1 263 ? 21.545 25.765 -6.441 1.00 29.86 263 GLY A CA 1
ATOM 1997 C C . GLY A 1 263 ? 22.556 25.376 -7.510 1.00 29.86 263 GLY A C 1
ATOM 1998 O O . GLY A 1 263 ? 23.174 24.317 -7.424 1.00 29.86 263 GLY A O 1
ATOM 1999 N N . LYS A 1 264 ? 22.731 26.230 -8.525 1.00 34.53 264 LYS A N 1
ATOM 2000 C CA . LYS A 1 264 ? 23.883 26.165 -9.432 1.00 34.53 264 LYS A CA 1
ATOM 2001 C C . LYS A 1 264 ? 25.154 26.030 -8.594 1.00 34.53 264 LYS A C 1
ATOM 2003 O O . LYS A 1 264 ? 25.542 26.968 -7.902 1.00 34.53 264 LYS A O 1
ATOM 2008 N N . VAL A 1 265 ? 25.827 24.886 -8.680 1.00 34.34 265 VAL A N 1
ATOM 2009 C CA . VAL A 1 265 ? 27.221 24.797 -8.248 1.00 34.34 265 VAL A CA 1
ATOM 2010 C C . VAL A 1 265 ? 28.037 25.513 -9.317 1.00 34.34 265 VAL A C 1
ATOM 2012 O O . VAL A 1 265 ? 28.426 24.925 -10.329 1.00 34.34 265 VAL A O 1
ATOM 2015 N N . ASP A 1 266 ? 28.247 26.812 -9.112 1.00 35.25 266 ASP A N 1
ATOM 2016 C CA . ASP A 1 266 ? 29.246 27.574 -9.845 1.00 35.25 266 ASP A CA 1
ATOM 2017 C C . ASP A 1 266 ? 30.604 26.902 -9.627 1.00 35.25 266 ASP A C 1
ATOM 2019 O O . ASP A 1 266 ? 31.205 26.957 -8.552 1.00 35.25 266 ASP A O 1
ATOM 2023 N N . LYS A 1 267 ? 31.109 26.252 -10.678 1.00 42.38 267 LYS A N 1
ATOM 2024 C CA . LYS A 1 267 ? 32.511 25.850 -10.769 1.00 42.38 267 LYS A CA 1
ATOM 2025 C C . LYS A 1 267 ? 33.368 27.116 -10.809 1.00 42.38 267 LYS A C 1
ATOM 2027 O O . LYS A 1 267 ? 33.702 27.604 -11.885 1.00 42.38 267 LYS A O 1
ATOM 2032 N N . LYS A 1 268 ? 33.770 27.633 -9.647 1.00 35.81 268 LYS A N 1
ATOM 2033 C CA . LYS A 1 268 ? 34.877 28.589 -9.541 1.00 35.81 268 LYS A CA 1
ATOM 2034 C C . LYS A 1 268 ? 36.064 27.958 -8.820 1.00 35.81 268 LYS A C 1
ATOM 2036 O O . LYS A 1 268 ? 36.071 27.771 -7.614 1.00 35.81 268 LYS A O 1
ATOM 2041 N N . HIS A 1 269 ? 37.049 27.618 -9.651 1.00 38.75 269 HIS A N 1
ATOM 2042 C CA . HIS A 1 269 ? 38.490 27.654 -9.413 1.00 38.75 269 HIS A CA 1
ATOM 2043 C C . HIS A 1 269 ? 39.010 27.423 -7.985 1.00 38.75 269 HIS A C 1
ATOM 2045 O O . HIS A 1 269 ? 39.150 28.359 -7.208 1.00 38.75 269 HIS A O 1
ATOM 2051 N N . ALA A 1 270 ? 39.528 26.218 -7.742 1.00 34.50 270 ALA A N 1
ATOM 2052 C CA . ALA A 1 270 ? 40.680 26.036 -6.863 1.00 34.50 270 ALA A CA 1
ATOM 2053 C C . ALA A 1 270 ? 41.913 25.755 -7.737 1.00 34.50 270 ALA A C 1
ATOM 2055 O O . ALA A 1 270 ? 42.204 24.618 -8.113 1.00 34.50 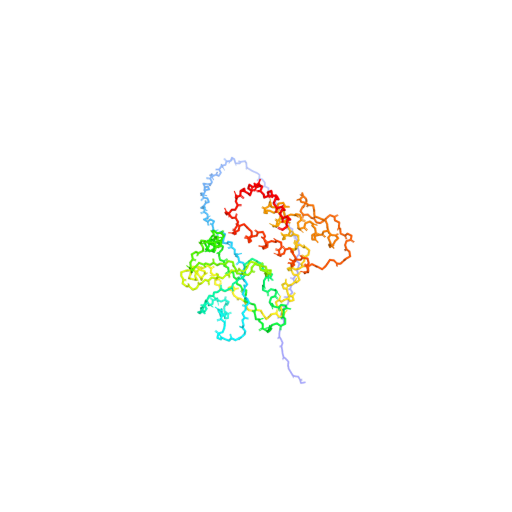270 ALA A O 1
ATOM 2056 N N . SER A 1 271 ? 42.603 26.831 -8.125 1.00 38.12 271 SER A N 1
ATOM 2057 C CA . SER A 1 271 ? 43.939 26.749 -8.711 1.00 38.12 271 SER A CA 1
ATOM 2058 C C . SER A 1 271 ? 44.930 26.232 -7.674 1.00 38.12 271 SER A C 1
ATOM 2060 O O . SER A 1 271 ? 44.976 26.691 -6.536 1.00 38.12 271 SER A O 1
ATOM 2062 N N . LYS A 1 272 ? 45.747 25.283 -8.129 1.00 42.62 272 LYS A N 1
ATOM 2063 C CA . LYS A 1 272 ? 46.949 24.757 -7.486 1.00 42.62 272 LYS A CA 1
ATOM 2064 C C . LYS A 1 272 ? 47.778 25.865 -6.820 1.00 42.62 272 LYS A C 1
ATOM 2066 O O . LYS A 1 272 ? 48.260 26.757 -7.512 1.00 42.62 272 LYS A O 1
ATOM 2071 N N . LYS A 1 273 ? 48.105 25.692 -5.540 1.00 38.19 273 LYS A N 1
ATOM 2072 C CA . LYS A 1 273 ? 49.425 26.063 -5.019 1.00 38.19 273 LYS A CA 1
ATOM 2073 C C . LYS A 1 273 ? 50.129 24.799 -4.544 1.00 38.19 273 LYS A C 1
ATOM 2075 O O . LYS A 1 273 ? 49.814 24.234 -3.505 1.00 38.19 273 LYS A O 1
ATOM 2080 N N . LYS A 1 274 ? 51.048 24.328 -5.389 1.00 45.16 274 LYS A N 1
ATOM 2081 C CA . LYS A 1 274 ? 52.213 23.566 -4.951 1.00 45.16 274 LYS A CA 1
ATOM 2082 C C . LYS A 1 274 ? 53.171 24.599 -4.380 1.00 45.16 274 LYS A C 1
ATOM 2084 O O . LYS A 1 274 ? 53.681 25.381 -5.171 1.00 45.16 274 LYS A O 1
ATOM 2089 N N . ASP A 1 275 ? 53.458 24.537 -3.091 1.00 44.56 275 ASP A N 1
ATOM 2090 C CA . ASP A 1 275 ? 54.709 25.081 -2.581 1.00 44.56 275 ASP A CA 1
ATOM 2091 C C . ASP A 1 275 ? 55.568 23.916 -2.087 1.00 44.56 275 ASP A C 1
ATOM 2093 O O . ASP A 1 275 ? 55.219 23.163 -1.179 1.00 44.56 275 ASP A O 1
ATOM 2097 N N . LYS A 1 276 ? 56.657 23.717 -2.834 1.00 41.84 276 LYS A N 1
ATOM 2098 C CA . LYS A 1 276 ? 57.835 22.929 -2.488 1.00 41.84 276 LYS A CA 1
ATOM 2099 C C . LYS A 1 276 ? 58.789 23.864 -1.745 1.00 41.84 276 LYS A C 1
ATOM 2101 O O . LYS A 1 276 ? 59.263 24.803 -2.379 1.00 41.84 276 LYS A O 1
ATOM 2106 N N . LYS A 1 277 ? 59.132 23.492 -0.515 1.00 43.53 277 LYS A N 1
ATOM 2107 C CA . LYS A 1 277 ? 60.437 23.536 0.178 1.00 43.53 277 LYS A CA 1
ATOM 2108 C C . LYS A 1 277 ? 60.260 23.948 1.626 1.00 43.53 277 LYS A C 1
ATOM 2110 O O . LYS A 1 277 ? 59.690 25.031 1.853 1.00 43.53 277 LYS A O 1
#